Protein AF-A0A100IAV7-F1 (afdb_monomer_lite)

Foldseek 3Di:
DAPQVDDPVRVCVVFPDDDLDDPVQLVVLVVVVVVLVVVCVVVVQAPKDWDDKDAAPSCVPPCVPDAHFQDLPPQAGMETEIARVPHDLVSVLVSSCVVCVVQWYHHDSWIWGDDPRGIGTYHYHHDDPDDDPPDDDDDGVRVQVVQQCCVVVVHDRNDDDDDQPLLDPVVLVVLVVPLQPDLSCNSGLQNVVSLVVVCVVDVDVSSVVSVVVSCVVLLVVLLVLLLDPCCCPPPNVVSLNSDHPVSVVSSVVSNVVNVVVCCVVVVDPDD

pLDDT: mean 78.16, std 14.9, range [32.25, 97.81]

Sequence (271 aa):
MCLDNLTIDEFDKAYPDMLYPSKTQLYDAAKDLLICMRSLKKKGHLDTTFVGITGGLAVMRYCPDRLPSIAPARNEDIDVVLDLGDSTLKDLMNALHWYNSQLFIKHRESLYMRTPGGKVRIDFKIIPVDIKAGTRIDLPLWLGEMLSIGARLGTSRLVTLDLPSALSERVMNALKADPRTVDLRSLAPHFYSLSERILELFEEEELVEVLSNTFKKRSAVIADHAHNPQGALGQGADFLRGLDETERQLFRVAHDSAKETRVWAGEAKKK

Structure (mmCIF, N/CA/C/O backbone):
data_AF-A0A100IAV7-F1
#
_entry.id   AF-A0A100IAV7-F1
#
loop_
_atom_site.group_PDB
_atom_site.id
_atom_site.type_symbol
_atom_site.label_atom_id
_atom_site.label_alt_id
_atom_site.label_comp_id
_atom_site.label_asym_id
_atom_site.label_entity_id
_atom_site.label_seq_id
_atom_site.pdbx_PDB_ins_code
_atom_site.Cartn_x
_atom_site.Cartn_y
_atom_site.Cartn_z
_atom_site.occupancy
_atom_site.B_iso_or_equiv
_atom_site.auth_seq_id
_atom_site.auth_comp_id
_atom_site.auth_asym_id
_atom_site.auth_atom_id
_atom_site.pdbx_PDB_model_num
ATOM 1 N N . MET A 1 1 ? -14.862 25.882 5.739 1.00 63.16 1 MET A N 1
ATOM 2 C CA . MET A 1 1 ? -15.515 25.936 4.416 1.00 63.16 1 MET A CA 1
ATOM 3 C C . MET A 1 1 ? -15.949 24.539 3.957 1.00 63.16 1 MET A C 1
ATOM 5 O O . MET A 1 1 ? -15.084 23.695 3.741 1.00 63.16 1 MET A O 1
ATOM 9 N N . CYS A 1 2 ? -17.262 24.295 3.865 1.00 69.38 2 CYS A N 1
ATOM 10 C CA . CYS A 1 2 ? -17.841 23.117 3.204 1.00 69.38 2 CYS A CA 1
ATOM 11 C C . CYS A 1 2 ? -17.963 23.461 1.716 1.00 69.38 2 CYS A C 1
ATOM 13 O O . CYS A 1 2 ? -18.551 24.493 1.394 1.00 69.38 2 CYS A O 1
ATOM 15 N N . LEU A 1 3 ? -17.333 22.679 0.843 1.00 79.44 3 LEU A N 1
ATOM 16 C CA . LEU A 1 3 ? -17.122 23.022 -0.571 1.00 79.44 3 LEU A CA 1
ATOM 17 C C . LEU A 1 3 ? -17.897 22.112 -1.528 1.00 79.44 3 LEU A C 1
ATOM 19 O O . LEU A 1 3 ? -17.475 21.877 -2.656 1.00 79.44 3 LEU A O 1
ATOM 23 N N . ASP A 1 4 ? -19.036 21.593 -1.081 1.00 79.38 4 ASP A N 1
ATOM 24 C CA . ASP A 1 4 ? -19.806 20.563 -1.795 1.00 79.38 4 ASP A CA 1
ATOM 25 C C . ASP A 1 4 ? -20.369 21.047 -3.143 1.00 79.38 4 ASP A C 1
ATOM 27 O O . ASP A 1 4 ? -20.759 20.247 -3.988 1.00 79.38 4 ASP A O 1
ATOM 31 N N . ASN A 1 5 ? -20.384 22.363 -3.343 1.00 82.94 5 ASN A N 1
ATOM 32 C CA . ASN A 1 5 ? -20.756 23.049 -4.572 1.00 82.94 5 ASN A CA 1
ATOM 33 C C . ASN A 1 5 ? -19.669 23.027 -5.663 1.00 82.94 5 ASN A C 1
ATOM 35 O O . ASN A 1 5 ? -19.989 23.341 -6.806 1.00 82.94 5 ASN A O 1
ATOM 39 N N . LEU A 1 6 ? -18.420 22.670 -5.344 1.00 83.12 6 LEU A N 1
ATOM 40 C CA . LEU A 1 6 ? -17.345 22.517 -6.331 1.00 83.12 6 LEU A CA 1
ATOM 41 C C . LEU A 1 6 ? -17.310 21.095 -6.903 1.00 83.12 6 LEU A C 1
ATOM 43 O O . LEU A 1 6 ? -17.446 20.104 -6.171 1.00 83.12 6 LEU A O 1
ATOM 47 N N . THR A 1 7 ? -17.044 20.981 -8.205 1.00 87.06 7 THR A N 1
ATOM 48 C CA . THR A 1 7 ? -16.645 19.701 -8.811 1.00 87.06 7 THR A CA 1
ATOM 49 C C . THR A 1 7 ? -15.302 19.225 -8.240 1.00 87.06 7 THR A C 1
ATOM 51 O O . THR A 1 7 ? -14.581 19.991 -7.602 1.00 87.06 7 THR A O 1
ATOM 54 N N . ILE A 1 8 ? -14.965 17.943 -8.435 1.00 80.06 8 ILE A N 1
ATOM 55 C CA . ILE A 1 8 ? -13.696 17.378 -7.937 1.00 80.06 8 ILE A CA 1
ATOM 56 C C . ILE A 1 8 ? -12.504 18.133 -8.549 1.00 80.06 8 ILE A C 1
ATOM 58 O O . ILE A 1 8 ? -11.654 18.615 -7.811 1.00 80.06 8 ILE A O 1
ATOM 62 N N . ASP A 1 9 ? -12.510 18.354 -9.867 1.00 79.69 9 ASP A N 1
ATOM 63 C CA . ASP A 1 9 ? -11.424 19.061 -10.560 1.00 79.69 9 ASP A CA 1
ATOM 64 C C . ASP A 1 9 ? -11.265 20.518 -10.091 1.00 79.69 9 ASP A C 1
ATOM 66 O O . ASP A 1 9 ? -10.149 21.007 -9.912 1.00 79.69 9 ASP A O 1
ATOM 70 N N . GLU A 1 10 ? -12.372 21.233 -9.859 1.00 85.44 10 GLU A N 1
ATOM 71 C CA . GLU A 1 10 ? -12.332 22.597 -9.316 1.00 85.44 10 GLU A CA 1
ATOM 72 C C . GLU A 1 10 ? -11.807 22.620 -7.878 1.00 85.44 10 GLU A C 1
ATOM 74 O O . GLU A 1 10 ? -11.038 23.512 -7.508 1.00 85.44 10 GLU A O 1
ATOM 79 N N . PHE A 1 11 ? -12.201 21.631 -7.073 1.00 84.31 11 PHE A N 1
ATOM 80 C CA . PHE A 1 11 ? -11.747 21.479 -5.699 1.00 84.31 11 PHE A CA 1
ATOM 81 C C . PHE A 1 11 ? -10.248 21.176 -5.625 1.00 84.31 11 PHE A C 1
ATOM 83 O O . PHE A 1 11 ? -9.538 21.811 -4.845 1.00 84.31 11 PHE A O 1
ATOM 90 N N . ASP A 1 12 ? -9.752 20.264 -6.458 1.00 81.88 12 ASP A N 1
ATOM 91 C CA . ASP A 1 12 ? -8.340 19.879 -6.504 1.00 81.88 12 ASP A CA 1
ATOM 92 C C . ASP A 1 12 ? -7.465 20.986 -7.097 1.00 81.88 12 ASP A C 1
ATOM 94 O O . ASP A 1 12 ? -6.337 21.194 -6.656 1.00 81.88 12 ASP A O 1
ATOM 98 N N . LYS A 1 13 ? -8.001 21.785 -8.025 1.00 84.88 13 LYS A N 1
ATOM 99 C CA . LYS A 1 13 ? -7.310 22.976 -8.531 1.00 84.88 13 LYS A CA 1
ATOM 100 C C . LYS A 1 13 ? -7.212 24.087 -7.483 1.00 84.88 13 LYS A C 1
ATOM 102 O O . LYS A 1 13 ? -6.190 24.767 -7.413 1.00 84.88 13 LYS A O 1
ATOM 107 N N . ALA A 1 14 ? -8.265 24.300 -6.693 1.00 83.81 14 ALA A N 1
ATOM 108 C CA . ALA A 1 14 ? -8.279 25.308 -5.632 1.00 83.81 14 ALA A CA 1
ATOM 109 C C . ALA A 1 14 ? -7.454 24.882 -4.407 1.00 83.81 14 ALA A C 1
ATOM 111 O O . ALA A 1 14 ? -6.835 25.719 -3.748 1.00 83.81 14 ALA A O 1
ATOM 112 N N . TYR A 1 15 ? -7.443 23.582 -4.112 1.00 82.38 15 TYR A N 1
ATOM 113 C CA . TYR A 1 15 ? -6.734 22.976 -2.994 1.00 82.38 15 TYR A CA 1
ATOM 114 C C . TYR A 1 15 ? -6.006 21.722 -3.487 1.00 82.38 15 TYR A C 1
ATOM 116 O O . TYR A 1 15 ? -6.590 20.640 -3.435 1.00 82.38 15 TYR A O 1
ATOM 124 N N . PRO A 1 16 ? -4.758 21.837 -3.964 1.00 77.81 16 PRO A N 1
ATOM 125 C CA . PRO A 1 16 ? -4.030 20.690 -4.488 1.00 77.81 16 PRO A CA 1
ATOM 126 C C . PRO A 1 16 ? -3.730 19.675 -3.384 1.00 77.81 16 PRO A C 1
ATOM 128 O O . PRO A 1 16 ? -3.363 20.045 -2.261 1.00 77.81 16 PRO A O 1
ATOM 131 N N . ASP A 1 17 ? -3.883 18.393 -3.718 1.00 69.69 17 ASP A N 1
ATOM 132 C CA . ASP A 1 17 ? -3.425 17.293 -2.872 1.00 69.69 17 ASP A CA 1
ATOM 133 C C . ASP A 1 17 ? -1.917 17.390 -2.655 1.00 69.69 17 ASP A C 1
ATOM 135 O O . ASP A 1 17 ? -1.145 17.651 -3.586 1.00 69.69 17 ASP A O 1
ATOM 139 N N . MET A 1 18 ? -1.484 17.158 -1.417 1.00 65.75 18 MET A N 1
ATOM 140 C CA . MET A 1 18 ? -0.065 17.027 -1.139 1.00 65.75 18 MET A CA 1
ATOM 141 C C . MET A 1 18 ? 0.404 15.646 -1.595 1.00 65.75 18 MET A C 1
ATOM 143 O O . MET A 1 18 ? 0.255 14.652 -0.894 1.00 65.75 18 MET A O 1
ATOM 147 N N . LEU A 1 19 ? 1.006 15.584 -2.779 1.00 57.44 19 LEU A N 1
ATOM 148 C CA . LEU A 1 19 ? 1.612 14.356 -3.282 1.00 57.44 19 LEU A CA 1
ATOM 149 C C . LEU A 1 19 ? 2.881 14.045 -2.474 1.00 57.44 19 LEU A C 1
ATOM 151 O O . LEU A 1 19 ? 3.876 14.758 -2.587 1.00 57.44 19 LEU A O 1
ATOM 155 N N . TYR A 1 20 ? 2.856 12.956 -1.702 1.00 55.22 20 TYR A N 1
ATOM 156 C CA . TYR A 1 20 ? 3.971 12.477 -0.867 1.00 55.22 20 TYR A CA 1
ATOM 157 C C . TYR A 1 20 ? 4.347 13.436 0.278 1.00 55.22 20 TYR A C 1
ATOM 159 O O . TYR A 1 20 ? 5.452 13.987 0.303 1.00 55.22 20 TYR A O 1
ATOM 167 N N . PRO A 1 21 ? 3.443 13.633 1.252 1.00 60.41 21 PRO A N 1
ATOM 168 C CA . PRO A 1 21 ? 3.703 14.459 2.426 1.00 60.41 21 PRO A CA 1
ATOM 169 C C . PRO A 1 21 ? 4.945 13.982 3.202 1.00 60.41 21 PRO A C 1
ATOM 171 O O . PRO A 1 21 ? 5.155 12.784 3.397 1.00 60.41 21 PRO A O 1
ATOM 174 N N . SER A 1 22 ? 5.781 14.915 3.674 1.00 60.91 22 SER A N 1
ATOM 175 C CA . SER A 1 22 ? 6.943 14.553 4.499 1.00 60.91 22 SER A CA 1
ATOM 176 C C . SER A 1 22 ? 6.517 14.017 5.869 1.00 60.91 22 SER A C 1
ATOM 178 O O . SER A 1 22 ? 5.448 14.351 6.386 1.00 60.91 22 SER A O 1
ATOM 180 N N . LYS A 1 23 ? 7.410 13.244 6.505 1.00 62.22 23 LYS A N 1
ATOM 181 C CA . LYS A 1 23 ? 7.238 12.726 7.872 1.00 62.22 23 LYS A CA 1
ATOM 182 C C . LYS A 1 23 ? 6.742 13.817 8.826 1.00 62.22 23 LYS A C 1
ATOM 184 O O . LYS A 1 23 ? 5.714 13.653 9.472 1.00 62.22 23 LYS A O 1
ATOM 189 N N . THR A 1 24 ? 7.467 14.931 8.900 1.00 68.19 24 THR A N 1
ATOM 190 C CA . THR A 1 24 ? 7.172 16.034 9.822 1.00 68.19 24 THR A CA 1
ATOM 191 C C . THR A 1 24 ? 5.795 16.631 9.562 1.00 68.19 24 THR A C 1
ATOM 193 O O . THR A 1 24 ? 5.025 16.796 10.499 1.00 68.19 24 THR A O 1
ATOM 196 N N . GLN A 1 25 ? 5.442 16.849 8.292 1.00 70.56 25 GLN A N 1
ATOM 197 C CA . GLN A 1 25 ? 4.132 17.388 7.928 1.00 70.56 25 GLN A CA 1
ATOM 198 C C . GLN A 1 25 ? 2.987 16.469 8.356 1.00 70.56 25 GLN A C 1
ATOM 200 O O . GLN A 1 25 ? 1.985 16.970 8.855 1.00 70.56 25 GLN A O 1
ATOM 205 N N . LEU A 1 26 ? 3.136 15.146 8.216 1.00 69.56 26 LEU A N 1
ATOM 206 C CA . LEU A 1 26 ? 2.137 14.186 8.699 1.00 69.56 26 LEU A CA 1
ATOM 207 C C . LEU A 1 26 ? 2.044 14.153 10.229 1.00 69.56 26 LEU A C 1
ATOM 209 O O . LEU A 1 26 ? 0.947 14.017 10.765 1.00 69.56 26 LEU A O 1
ATOM 213 N N . TYR A 1 27 ? 3.162 14.297 10.946 1.00 69.25 27 TYR A N 1
ATOM 214 C CA . TYR A 1 27 ? 3.139 14.370 12.411 1.00 69.25 27 TYR A CA 1
ATOM 215 C C . TYR A 1 27 ? 2.485 15.646 12.924 1.00 69.25 27 TYR A C 1
ATOM 217 O O . TYR A 1 27 ? 1.697 15.571 13.865 1.00 69.25 27 TYR A O 1
ATOM 225 N N . ASP A 1 28 ? 2.792 16.792 12.321 1.00 72.81 28 ASP A N 1
ATOM 226 C CA . ASP A 1 28 ? 2.192 18.073 12.692 1.00 72.81 28 ASP A CA 1
ATOM 227 C C . ASP A 1 28 ? 0.683 18.045 12.436 1.00 72.81 28 ASP A C 1
ATOM 229 O O . ASP A 1 28 ? -0.111 18.325 13.331 1.00 72.81 28 ASP A O 1
ATOM 233 N N . ALA A 1 29 ? 0.293 17.556 11.261 1.00 75.81 29 ALA A N 1
ATOM 234 C CA . ALA A 1 29 ? -1.080 17.258 10.894 1.00 75.81 29 ALA A 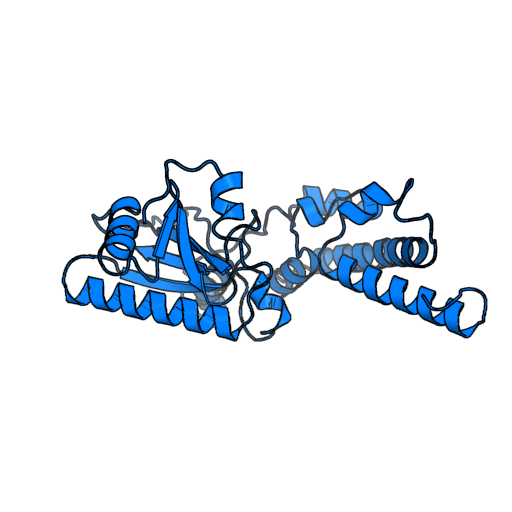CA 1
ATOM 235 C C . ALA A 1 29 ? -1.785 16.352 11.932 1.00 75.81 29 ALA A C 1
ATOM 237 O O . ALA A 1 29 ? -2.810 16.721 12.512 1.00 75.81 29 ALA A O 1
ATOM 238 N N . ALA A 1 30 ? -1.236 15.170 12.215 1.00 74.38 30 ALA A N 1
ATOM 239 C CA . ALA A 1 30 ? -1.813 14.232 13.178 1.00 74.38 30 ALA A CA 1
ATOM 240 C C . ALA A 1 30 ? -1.904 14.825 14.596 1.00 74.38 30 ALA A C 1
ATOM 242 O O . ALA A 1 30 ? -2.883 14.603 15.313 1.00 74.38 30 ALA A O 1
ATOM 243 N N . LYS A 1 31 ? -0.896 15.599 15.008 1.00 75.75 31 LYS A N 1
ATOM 244 C CA . LYS A 1 31 ? -0.869 16.311 16.288 1.00 75.75 31 LYS A CA 1
ATOM 245 C C . LYS A 1 31 ? -1.994 17.340 16.369 1.00 75.75 31 LYS A C 1
ATOM 247 O O . LYS A 1 31 ? -2.697 17.369 17.379 1.00 75.75 31 LYS A O 1
ATOM 252 N N . ASP A 1 32 ? -2.189 18.148 15.333 1.00 81.00 32 ASP A N 1
ATOM 253 C CA . ASP A 1 32 ? -3.241 19.165 15.298 1.00 81.00 32 ASP A CA 1
ATOM 254 C C . ASP A 1 32 ? -4.634 18.526 15.327 1.00 81.00 32 ASP A C 1
ATOM 256 O O . ASP A 1 32 ? -5.502 18.962 16.092 1.00 81.00 32 ASP A O 1
ATOM 260 N N . LEU A 1 33 ? -4.824 17.422 14.599 1.00 82.31 33 LEU A N 1
ATOM 261 C CA . LEU A 1 33 ? -6.045 16.619 14.658 1.00 82.31 33 LEU A CA 1
ATOM 262 C C . LEU A 1 33 ? -6.314 16.093 16.078 1.00 82.31 33 LEU A C 1
ATOM 264 O O . LEU A 1 33 ? -7.415 16.275 16.603 1.00 82.31 33 LEU A O 1
ATOM 268 N N . LEU A 1 34 ? -5.306 15.516 16.742 1.00 78.62 34 LEU A N 1
ATOM 269 C CA . LEU A 1 34 ? -5.412 15.043 18.129 1.00 78.62 34 LEU A CA 1
ATOM 270 C C . LEU A 1 34 ? -5.776 16.162 19.105 1.00 78.62 34 LEU A C 1
ATOM 272 O O . LEU A 1 34 ? -6.581 15.953 20.016 1.00 78.62 34 LEU A O 1
ATOM 276 N N . ILE A 1 35 ? -5.182 17.345 18.941 1.00 81.81 35 ILE A N 1
ATOM 277 C CA . ILE A 1 35 ? -5.485 18.517 19.769 1.00 81.81 35 ILE A CA 1
ATOM 278 C C . ILE A 1 35 ? -6.951 18.924 19.582 1.00 81.81 35 ILE A C 1
ATOM 280 O O . ILE A 1 35 ? -7.657 19.123 20.577 1.00 81.81 35 ILE A O 1
ATOM 284 N N . CYS A 1 36 ? -7.429 18.988 18.337 1.00 84.50 36 CYS A N 1
ATOM 285 C CA . CYS A 1 36 ? -8.818 19.324 18.026 1.00 84.50 36 CYS A CA 1
ATOM 286 C C . CYS A 1 36 ? -9.790 18.298 18.626 1.00 84.50 36 CYS A C 1
ATOM 288 O O . CYS A 1 36 ? -10.709 18.674 19.355 1.00 84.50 36 CYS A O 1
ATOM 290 N N . MET A 1 37 ? -9.544 17.001 18.421 1.00 80.00 37 MET A N 1
ATOM 291 C CA . MET A 1 37 ? -10.385 15.930 18.970 1.00 80.00 37 MET A CA 1
ATOM 292 C C . MET A 1 37 ? -10.423 15.945 20.505 1.00 80.00 37 MET A C 1
ATOM 294 O O . MET A 1 37 ? -11.496 15.847 21.100 1.00 80.00 37 MET A O 1
ATOM 298 N N . ARG A 1 38 ? -9.278 16.141 21.176 1.00 80.31 38 ARG A N 1
ATOM 299 C CA . ARG A 1 38 ? -9.231 16.273 22.646 1.00 80.31 38 ARG A CA 1
ATOM 300 C C . ARG A 1 38 ? -10.015 17.486 23.142 1.00 80.31 38 ARG A C 1
ATOM 302 O O . ARG A 1 38 ? -10.651 17.406 24.191 1.00 80.31 38 ARG A O 1
ATOM 309 N N . SER A 1 39 ? -9.964 18.599 22.412 1.00 83.81 39 SER A N 1
ATOM 310 C CA . SER A 1 39 ? -10.731 19.807 22.729 1.00 83.81 39 SER A CA 1
ATOM 311 C C . SER A 1 39 ? -12.238 19.556 22.625 1.00 83.81 39 SER A C 1
ATOM 313 O O . SER A 1 39 ? -12.977 19.899 23.546 1.00 83.81 39 SER A O 1
ATOM 315 N N . LEU A 1 40 ? -12.688 18.888 21.559 1.00 82.25 40 LEU A N 1
ATOM 316 C CA . LEU A 1 40 ? -14.092 18.508 21.376 1.00 82.25 40 LEU A CA 1
ATOM 317 C C . LEU A 1 40 ? -14.582 17.550 22.468 1.00 82.25 40 LEU A C 1
ATOM 319 O O . LEU A 1 40 ? -15.652 17.772 23.034 1.00 82.25 40 LEU A O 1
ATOM 323 N N . LYS A 1 41 ? -13.764 16.555 22.835 1.00 79.62 41 LYS A N 1
ATOM 324 C CA . LYS A 1 41 ? -14.069 15.626 23.932 1.00 79.62 41 LYS A CA 1
ATOM 325 C C . LYS A 1 41 ? -14.202 16.344 25.277 1.00 79.62 41 LYS A C 1
ATOM 327 O O . LYS A 1 41 ? -15.164 16.118 25.999 1.00 79.62 41 LYS A O 1
ATOM 332 N N . LYS A 1 42 ? -13.288 17.270 25.603 1.00 83.00 42 LYS A N 1
ATOM 333 C CA . LYS A 1 42 ? -13.378 18.086 26.832 1.00 83.00 42 LYS A CA 1
ATOM 334 C C . LYS A 1 42 ? -14.640 18.950 26.895 1.00 83.00 42 LYS A C 1
ATOM 336 O O . LYS A 1 42 ? -15.099 19.256 27.988 1.00 83.00 42 LYS A O 1
ATOM 341 N N . LYS A 1 43 ? -15.171 19.362 25.743 1.00 82.38 43 LYS A N 1
ATOM 342 C CA . LYS A 1 43 ? -16.398 20.162 25.638 1.00 82.38 43 LYS A CA 1
ATOM 343 C C . LYS A 1 43 ? -17.681 19.319 25.627 1.00 82.38 43 LYS A C 1
ATOM 345 O O . LYS A 1 43 ? -18.757 19.898 25.551 1.00 82.38 43 LYS A O 1
ATOM 350 N N . GLY A 1 44 ? -17.581 17.988 25.688 1.00 77.38 44 GLY A N 1
ATOM 351 C CA . GLY A 1 44 ? -18.741 17.091 25.650 1.00 77.38 44 GLY A CA 1
ATOM 352 C C . GLY A 1 44 ? -19.430 17.029 24.284 1.00 77.38 44 GLY A C 1
ATOM 353 O O . GLY A 1 44 ? -20.606 16.708 24.209 1.00 77.38 44 GLY A O 1
ATOM 354 N N . HIS A 1 45 ? -18.725 17.372 23.201 1.00 72.69 45 HIS A N 1
ATOM 355 C CA . HIS A 1 45 ? -19.275 17.322 21.838 1.00 72.69 45 HIS A CA 1
ATOM 356 C C . HIS A 1 45 ? -18.983 16.001 21.114 1.00 72.69 45 HIS A C 1
ATOM 358 O O . HIS A 1 45 ? -19.346 15.858 19.951 1.00 72.69 45 HIS A O 1
ATOM 364 N N . LEU A 1 46 ? -18.279 15.071 21.767 1.00 67.56 46 LEU A N 1
ATOM 365 C CA . LEU A 1 46 ? -17.909 13.771 21.217 1.00 67.56 46 LEU A CA 1
ATOM 366 C C . LEU A 1 46 ? -17.853 12.726 22.332 1.00 67.56 46 LEU A C 1
ATOM 368 O O . LEU A 1 46 ? -16.960 12.790 23.182 1.00 67.56 46 LEU A O 1
ATOM 372 N N . ASP A 1 47 ? -18.708 11.711 22.234 1.00 65.56 47 ASP A N 1
ATOM 373 C CA . ASP A 1 47 ? -18.644 10.483 23.042 1.00 65.56 47 ASP A CA 1
ATOM 374 C C . ASP A 1 47 ? -17.733 9.428 22.395 1.00 65.56 47 ASP A C 1
ATOM 376 O O . ASP A 1 47 ? -17.930 8.224 22.501 1.00 65.56 47 ASP A O 1
ATOM 380 N N . THR A 1 48 ? -16.692 9.887 21.699 1.00 63.72 48 THR A N 1
ATOM 381 C CA . THR A 1 48 ? -15.783 9.006 20.966 1.00 63.72 48 THR A CA 1
ATOM 382 C C . THR A 1 48 ? -14.706 8.425 21.878 1.00 63.72 48 THR A C 1
ATOM 384 O O . THR A 1 48 ? -14.035 9.158 22.635 1.00 63.72 48 THR A O 1
ATOM 387 N N . THR A 1 49 ? -14.448 7.128 21.729 1.00 60.06 49 THR A N 1
ATOM 388 C CA . THR A 1 49 ? -13.250 6.482 22.272 1.00 60.06 49 THR A CA 1
ATOM 389 C C . THR A 1 49 ? -12.218 6.380 21.158 1.00 60.06 49 THR A C 1
ATOM 391 O O . THR A 1 49 ? -12.388 5.684 20.163 1.00 60.06 49 THR A O 1
ATOM 394 N N . PHE A 1 50 ? -11.148 7.155 21.300 1.00 61.44 50 PHE A N 1
ATOM 395 C CA . PHE A 1 50 ? -10.072 7.211 20.323 1.00 61.44 50 PHE A CA 1
ATOM 396 C C . PHE A 1 50 ? -9.187 5.966 20.443 1.00 61.44 50 PHE A C 1
ATOM 398 O O . PHE A 1 50 ? -8.651 5.719 21.525 1.00 61.44 50 PHE A O 1
ATOM 405 N N . VAL A 1 51 ? -9.014 5.221 19.346 1.00 59.59 51 VAL A N 1
ATOM 406 C CA . VAL A 1 51 ? -8.244 3.965 19.328 1.00 59.59 51 VAL A CA 1
ATOM 407 C C . VAL A 1 51 ? -6.845 4.185 18.745 1.00 59.59 51 VAL A C 1
ATOM 409 O O . VAL A 1 51 ? -5.868 3.725 19.332 1.00 59.59 51 VAL A O 1
ATOM 412 N N . GLY A 1 52 ? -6.702 4.952 17.656 1.00 63.25 52 GLY A N 1
ATOM 413 C CA . GLY A 1 52 ? -5.381 5.296 17.119 1.00 63.25 52 GLY A CA 1
ATOM 414 C C . GLY A 1 52 ? -5.387 6.204 15.888 1.00 63.25 52 GLY A C 1
ATOM 415 O O . GLY A 1 52 ? -6.396 6.340 15.205 1.00 63.25 52 GLY A O 1
ATOM 416 N N . ILE A 1 53 ? -4.235 6.824 15.607 1.00 64.12 53 ILE A N 1
ATOM 417 C CA . ILE A 1 53 ? -3.948 7.553 14.360 1.00 64.12 53 ILE A CA 1
ATOM 418 C C . ILE A 1 53 ? -2.689 6.964 13.736 1.00 64.12 53 ILE A C 1
ATOM 420 O O . ILE A 1 53 ? -1.681 6.785 14.425 1.00 64.12 53 ILE A O 1
ATOM 424 N N . THR A 1 54 ? -2.728 6.746 12.428 1.00 60.84 54 THR A N 1
ATOM 425 C CA . THR A 1 54 ? -1.557 6.424 11.611 1.00 60.84 54 THR A CA 1
ATOM 426 C C . THR A 1 54 ? -1.513 7.295 10.354 1.00 60.84 54 THR A C 1
ATOM 428 O O . THR A 1 54 ? -2.470 8.005 10.051 1.00 60.84 54 THR A O 1
ATOM 431 N N . GLY A 1 55 ? -0.403 7.243 9.620 1.00 55.41 55 GLY A N 1
ATOM 432 C CA . GLY A 1 55 ? -0.305 7.818 8.278 1.00 55.41 55 GLY A CA 1
ATOM 433 C C . GLY A 1 55 ? -0.472 6.757 7.185 1.00 55.41 55 GLY A C 1
ATOM 434 O O . GLY A 1 55 ? -0.197 5.576 7.409 1.00 55.41 55 GLY A O 1
ATOM 435 N N . GLY A 1 56 ? -0.904 7.191 6.001 1.00 53.03 56 GLY A N 1
ATOM 436 C CA . GLY A 1 56 ? -0.965 6.373 4.786 1.00 53.03 56 GLY A CA 1
ATOM 437 C C . GLY A 1 56 ? 0.417 5.956 4.257 1.00 53.03 56 GLY A C 1
ATOM 438 O O . GLY A 1 56 ? 1.458 6.375 4.770 1.00 53.03 56 GLY A O 1
ATOM 439 N N . LEU A 1 57 ? 0.448 5.142 3.191 1.00 42.31 57 LEU A N 1
ATOM 440 C CA . LEU A 1 57 ? 1.662 4.519 2.620 1.00 42.31 57 LEU A CA 1
ATOM 441 C C . LEU A 1 57 ? 2.853 5.468 2.353 1.00 42.31 57 LEU A C 1
ATOM 443 O O . LEU A 1 57 ? 3.995 5.005 2.352 1.00 42.31 57 LEU A O 1
ATOM 447 N N . ALA A 1 58 ? 2.636 6.777 2.168 1.00 38.78 58 ALA A N 1
ATOM 448 C CA . ALA A 1 58 ? 3.709 7.766 1.986 1.00 38.78 58 ALA A CA 1
ATOM 449 C C . ALA A 1 58 ? 4.718 7.811 3.159 1.00 38.78 58 ALA A C 1
ATOM 451 O O . ALA A 1 58 ? 5.861 8.239 2.983 1.00 38.78 58 ALA A O 1
ATOM 452 N N . VAL A 1 59 ? 4.338 7.300 4.337 1.00 43.34 59 VAL A N 1
ATOM 453 C CA . VAL A 1 59 ? 5.200 7.172 5.525 1.00 43.34 59 VAL A CA 1
ATOM 454 C C . VAL A 1 59 ? 6.324 6.137 5.343 1.00 43.34 59 VAL A C 1
ATOM 456 O O . VAL A 1 59 ? 7.376 6.271 5.973 1.00 43.34 59 VAL A O 1
ATOM 459 N N . MET A 1 60 ? 6.171 5.151 4.446 1.00 41.00 60 MET A N 1
ATOM 460 C CA . MET A 1 60 ? 7.117 4.029 4.316 1.00 41.00 60 MET A CA 1
ATOM 461 C C . MET A 1 60 ? 8.525 4.433 3.846 1.00 41.00 60 MET A C 1
ATOM 463 O O . MET A 1 60 ? 9.492 3.755 4.178 1.00 41.00 60 MET A O 1
ATOM 467 N N . ARG A 1 61 ? 8.689 5.550 3.121 1.00 39.34 61 ARG A N 1
ATOM 468 C CA . ARG A 1 61 ? 10.001 5.938 2.559 1.00 39.34 61 ARG A CA 1
ATOM 469 C C . ARG A 1 61 ? 10.925 6.665 3.546 1.00 39.34 61 ARG A C 1
ATOM 471 O O . ARG A 1 61 ? 12.133 6.692 3.336 1.00 39.34 61 ARG A O 1
ATOM 478 N N . TYR A 1 62 ? 10.381 7.255 4.614 1.00 39.50 62 TYR A N 1
ATOM 479 C CA . TYR A 1 62 ? 11.135 8.114 5.546 1.00 39.50 62 TYR A CA 1
ATOM 480 C C . TYR A 1 62 ? 11.063 7.653 7.015 1.00 39.50 62 TYR A C 1
ATOM 482 O O . TYR A 1 62 ? 11.563 8.346 7.904 1.00 39.50 62 TYR A O 1
ATOM 490 N N . CYS A 1 63 ? 10.422 6.511 7.295 1.00 38.88 63 CYS A N 1
ATOM 491 C CA . CYS A 1 63 ? 10.273 5.917 8.631 1.00 38.88 63 CYS A CA 1
ATOM 492 C C . CYS A 1 63 ? 10.322 4.380 8.577 1.00 38.88 63 CYS A C 1
ATOM 494 O O . CYS A 1 63 ? 9.269 3.751 8.655 1.00 38.88 63 CYS A O 1
ATOM 496 N N . PRO A 1 64 ? 11.512 3.764 8.479 1.00 41.75 64 PRO A N 1
ATOM 497 C CA . PRO A 1 64 ? 11.638 2.302 8.457 1.00 41.75 64 PRO A CA 1
ATOM 498 C C . PRO A 1 64 ? 11.130 1.621 9.748 1.00 41.75 64 PRO A C 1
ATOM 500 O O . PRO A 1 64 ? 10.693 0.473 9.700 1.00 41.75 64 PRO A O 1
ATOM 503 N N . ASP A 1 65 ? 11.084 2.347 10.874 1.00 35.81 65 ASP A N 1
ATOM 504 C CA . ASP A 1 65 ? 10.683 1.820 12.192 1.00 35.81 65 ASP A CA 1
ATOM 505 C C . ASP A 1 65 ? 9.178 1.950 12.515 1.00 35.81 65 ASP A C 1
ATOM 507 O O . ASP A 1 65 ? 8.788 1.891 13.684 1.00 35.81 65 ASP A O 1
ATOM 511 N N . ARG A 1 66 ? 8.298 2.180 11.527 1.00 37.22 66 ARG A N 1
ATOM 512 C CA . ARG A 1 66 ? 6.843 2.207 11.770 1.00 37.22 66 ARG A CA 1
ATOM 513 C C . ARG A 1 66 ? 6.026 1.422 10.754 1.00 37.22 66 ARG A C 1
ATOM 515 O O . ARG A 1 66 ? 6.349 1.334 9.575 1.00 37.22 66 ARG A O 1
ATOM 522 N N . LEU A 1 67 ? 4.942 0.877 11.294 1.00 38.88 67 LEU A N 1
ATOM 523 C CA . LEU A 1 67 ? 4.020 -0.051 10.665 1.00 38.88 67 LEU A CA 1
ATOM 524 C C . LEU A 1 67 ? 3.102 0.669 9.657 1.00 38.88 67 LEU A C 1
ATOM 526 O O . LEU A 1 67 ? 2.580 1.746 9.970 1.00 38.88 67 LEU A O 1
ATOM 530 N N . PRO A 1 68 ? 2.898 0.103 8.459 1.00 39.38 68 PRO A N 1
ATOM 531 C CA . PRO A 1 68 ? 2.165 0.749 7.376 1.00 39.38 68 PRO A CA 1
ATOM 532 C C . PRO A 1 68 ? 0.642 0.697 7.581 1.00 39.38 68 PRO A C 1
ATOM 534 O O . PRO A 1 68 ? 0.080 -0.325 7.980 1.00 39.38 68 PRO A O 1
ATOM 537 N N . SER A 1 69 ? -0.061 1.781 7.233 1.00 39.84 69 SER A N 1
ATOM 538 C CA . SER A 1 69 ? -1.422 1.632 6.706 1.00 39.84 69 SER A CA 1
ATOM 539 C C . SER A 1 69 ? -1.312 1.170 5.258 1.00 39.84 69 SER A C 1
ATOM 541 O O . SER A 1 69 ? -0.615 1.796 4.458 1.00 39.84 69 SER A O 1
ATOM 543 N N . ILE A 1 70 ? -1.977 0.065 4.927 1.00 36.97 70 ILE A N 1
ATOM 544 C CA . ILE A 1 70 ? -2.175 -0.371 3.548 1.00 36.97 70 ILE A CA 1
ATOM 545 C C . ILE A 1 70 ? -3.563 0.101 3.131 1.00 36.97 70 ILE A C 1
ATOM 547 O O . ILE A 1 70 ? -4.558 -0.563 3.398 1.00 36.97 70 ILE A O 1
ATOM 551 N N . ALA A 1 71 ? -3.620 1.277 2.511 1.00 37.09 71 ALA A N 1
ATOM 552 C CA . ALA A 1 71 ? -4.814 1.783 1.853 1.00 37.09 71 ALA A CA 1
ATOM 553 C C . ALA A 1 71 ? -4.865 1.212 0.420 1.00 37.09 71 ALA A C 1
ATOM 555 O O . ALA A 1 71 ? -3.976 1.515 -0.386 1.00 37.09 71 ALA A O 1
ATOM 556 N N . PRO A 1 72 ? -5.888 0.419 0.054 1.00 32.25 72 PRO A N 1
ATOM 557 C CA . PRO A 1 72 ? -6.019 -0.150 -1.290 1.00 32.25 72 PRO A CA 1
ATOM 558 C C . PRO A 1 72 ? -6.177 0.914 -2.393 1.00 32.25 72 PRO A C 1
ATOM 560 O O . PRO A 1 72 ? -5.829 0.666 -3.545 1.00 32.25 72 PRO A O 1
ATOM 563 N N . ALA A 1 73 ? -6.678 2.111 -2.055 1.00 36.69 73 ALA A N 1
ATOM 564 C CA . ALA A 1 73 ? -7.162 3.100 -3.023 1.00 36.69 73 ALA A CA 1
ATOM 565 C C . ALA A 1 73 ? -6.310 4.381 -3.171 1.00 36.69 73 ALA A C 1
ATOM 567 O O . ALA A 1 73 ? -6.748 5.308 -3.843 1.00 36.69 73 ALA A O 1
ATOM 568 N N . ARG A 1 74 ? -5.098 4.454 -2.592 1.00 43.41 74 ARG A N 1
ATOM 569 C CA . ARG A 1 74 ? -4.134 5.580 -2.745 1.00 43.41 74 ARG A CA 1
ATOM 570 C C . ARG A 1 74 ? -4.567 6.984 -2.293 1.00 43.41 74 ARG A C 1
ATOM 572 O O . ARG A 1 74 ? -3.779 7.905 -2.465 1.00 43.41 74 ARG A O 1
ATOM 579 N N . ASN A 1 75 ? -5.750 7.169 -1.717 1.00 46.88 75 ASN A N 1
ATOM 580 C CA . ASN A 1 75 ? -6.246 8.515 -1.415 1.00 46.88 75 ASN A CA 1
ATOM 581 C C . ASN A 1 75 ? -6.140 8.909 0.067 1.00 46.88 75 ASN A C 1
ATOM 583 O O . ASN A 1 75 ? -6.607 9.986 0.408 1.00 46.88 75 ASN A O 1
ATOM 587 N N . GLU A 1 76 ? -5.614 8.059 0.949 1.00 54.84 76 GLU A N 1
ATOM 588 C CA . GLU A 1 76 ? -5.640 8.259 2.407 1.00 54.84 76 GLU A CA 1
ATOM 589 C C . GLU A 1 76 ? -4.255 8.693 2.904 1.00 54.84 76 GLU A C 1
ATOM 591 O O . GLU A 1 76 ? -3.277 7.964 2.719 1.00 54.84 76 GLU A O 1
ATOM 596 N N . ASP A 1 77 ? -4.163 9.866 3.538 1.00 62.31 77 ASP A N 1
ATOM 597 C CA . ASP A 1 77 ? -2.899 10.364 4.092 1.00 62.31 77 ASP A CA 1
ATOM 598 C C . ASP A 1 77 ? -2.806 10.162 5.612 1.00 62.31 77 ASP A C 1
ATOM 600 O O . ASP A 1 77 ? -1.711 9.956 6.143 1.00 62.31 77 ASP A O 1
ATOM 604 N N . ILE A 1 78 ? -3.942 10.199 6.317 1.00 69.19 78 ILE A N 1
ATOM 605 C CA . ILE A 1 78 ? -4.061 9.937 7.757 1.00 69.19 78 ILE A CA 1
ATOM 606 C C . ILE A 1 78 ? -5.255 9.018 7.998 1.00 69.19 78 ILE A C 1
ATOM 608 O O . ILE A 1 78 ? -6.382 9.415 7.713 1.00 69.19 78 ILE A O 1
ATOM 612 N N . ASP A 1 79 ? -5.019 7.861 8.616 1.00 71.81 79 ASP A N 1
ATOM 613 C CA . ASP A 1 79 ? -6.097 6.991 9.090 1.00 71.81 79 ASP A CA 1
ATOM 614 C C . ASP A 1 79 ? -6.324 7.209 10.577 1.00 71.81 79 ASP A C 1
ATOM 616 O O . ASP A 1 79 ? -5.398 7.140 11.393 1.00 71.81 79 ASP A O 1
ATOM 620 N N . VAL A 1 80 ? -7.584 7.398 10.938 1.00 74.38 80 VAL A N 1
ATOM 621 C CA . VAL A 1 80 ? -8.046 7.500 12.315 1.00 74.38 80 VAL A CA 1
ATOM 622 C C . VAL A 1 80 ? -8.948 6.317 12.600 1.00 74.38 80 VAL A C 1
ATOM 624 O O . VAL A 1 80 ? -9.990 6.161 11.971 1.00 74.38 80 VAL A O 1
ATOM 627 N N . VAL A 1 81 ? -8.576 5.506 13.582 1.00 72.94 81 VAL A N 1
ATOM 628 C CA . VAL A 1 81 ? -9.416 4.418 14.075 1.00 72.94 81 VAL A CA 1
ATOM 629 C C . VAL A 1 81 ? -10.069 4.867 15.375 1.00 72.94 81 VAL A C 1
ATOM 631 O O . VAL A 1 81 ? -9.384 5.285 16.317 1.00 72.94 81 VAL A O 1
ATOM 634 N N . LEU A 1 82 ? -11.397 4.814 15.431 1.00 75.44 82 LEU A N 1
ATOM 635 C CA . LEU A 1 82 ? -12.158 5.239 16.601 1.00 75.44 82 LEU A CA 1
ATOM 636 C C . LEU A 1 82 ? -13.461 4.458 16.768 1.00 75.44 82 LEU A C 1
ATOM 638 O O . LEU A 1 82 ? -13.999 3.897 15.818 1.00 75.44 82 LEU A O 1
ATOM 642 N N . ASP A 1 83 ? -13.976 4.488 17.988 1.00 74.31 83 ASP A N 1
ATOM 643 C CA . ASP A 1 83 ? -15.366 4.180 18.296 1.00 74.31 83 ASP A CA 1
ATOM 644 C C . ASP A 1 83 ? -16.156 5.496 18.370 1.00 74.31 83 ASP A C 1
ATOM 646 O O . ASP A 1 83 ? -15.687 6.487 18.949 1.00 74.31 83 ASP A O 1
ATOM 650 N N . LEU A 1 84 ? -17.329 5.511 17.739 1.00 71.00 84 LEU A N 1
ATOM 651 C CA . LEU A 1 84 ? -18.226 6.661 17.690 1.00 71.00 84 LEU A CA 1
ATOM 652 C C . LEU A 1 84 ? -19.335 6.620 18.753 1.00 71.00 84 LEU A C 1
ATOM 654 O O . LEU A 1 84 ? -20.021 7.632 18.910 1.00 71.00 84 LEU A O 1
ATOM 658 N N . GLY A 1 85 ? -19.509 5.514 19.486 1.00 73.00 85 GLY A N 1
ATOM 659 C CA . GLY A 1 85 ? -20.638 5.348 20.403 1.00 73.00 85 GLY A CA 1
ATOM 660 C C . GLY A 1 85 ? -21.969 5.603 19.683 1.00 73.00 85 GLY A C 1
ATOM 661 O O . GLY A 1 85 ? -22.222 5.027 18.626 1.00 73.00 85 GLY A O 1
ATOM 662 N N . ASP A 1 86 ? -22.779 6.525 20.212 1.00 62.50 86 ASP A N 1
ATOM 663 C CA . ASP A 1 86 ? -24.067 6.934 19.620 1.00 62.50 86 ASP A CA 1
ATOM 664 C C . ASP A 1 86 ? -23.948 8.037 18.543 1.00 62.50 86 ASP A C 1
ATOM 666 O O . ASP A 1 86 ? -24.949 8.470 17.969 1.00 62.50 86 ASP A O 1
ATOM 670 N N . SER A 1 87 ? -22.740 8.539 18.267 1.00 73.38 87 SER A N 1
ATOM 671 C CA . SER A 1 87 ? -22.512 9.619 17.294 1.00 73.38 87 SER A CA 1
ATOM 672 C C . SER A 1 87 ? -22.329 9.086 15.869 1.00 73.38 87 SER A C 1
ATOM 674 O O . SER A 1 87 ? -21.898 7.955 15.659 1.00 73.38 87 SER A O 1
ATOM 676 N N . THR A 1 88 ? -22.585 9.912 14.847 1.00 81.38 88 THR A N 1
ATOM 677 C CA . THR A 1 88 ? -22.271 9.540 13.456 1.00 81.38 88 THR A CA 1
ATOM 678 C C . THR A 1 88 ? -20.940 10.127 12.985 1.00 81.38 88 THR A C 1
ATOM 680 O O . THR A 1 88 ? -20.473 11.164 13.464 1.00 81.38 88 THR A O 1
ATOM 683 N N . LEU A 1 89 ? -20.334 9.499 11.974 1.00 82.00 89 LEU A N 1
ATOM 684 C CA . LEU A 1 89 ? -19.116 9.998 11.322 1.00 82.00 89 LEU A CA 1
ATOM 685 C C . LEU A 1 89 ? -19.320 11.402 10.748 1.00 82.00 89 LEU A C 1
ATOM 687 O O . LEU A 1 89 ? -18.445 12.262 10.837 1.00 82.00 89 LEU A O 1
ATOM 691 N N . LYS A 1 90 ? -20.519 11.654 10.218 1.00 84.06 90 LYS A N 1
ATOM 692 C CA . LYS A 1 90 ? -20.916 12.958 9.694 1.00 84.06 90 LYS A CA 1
ATOM 693 C C . LYS A 1 90 ? -20.926 14.020 10.792 1.00 84.06 90 LYS A C 1
ATOM 695 O O . LYS A 1 90 ? -20.455 15.129 10.542 1.00 84.06 90 LYS A O 1
ATOM 700 N N . ASP A 1 91 ? -21.403 13.687 11.989 1.00 84.12 91 ASP A N 1
ATOM 701 C CA . ASP A 1 91 ? -21.427 14.606 13.131 1.00 84.12 91 ASP A CA 1
ATOM 702 C C . ASP A 1 91 ? -20.015 14.926 13.618 1.00 84.12 91 ASP A C 1
ATOM 704 O O . ASP A 1 91 ? -19.688 16.098 13.808 1.00 84.12 91 ASP A O 1
ATOM 708 N N . LEU A 1 92 ? -19.139 13.917 13.702 1.00 84.69 92 LEU A N 1
ATOM 709 C CA . LEU A 1 92 ? -17.721 14.112 14.013 1.00 84.69 92 LEU A CA 1
ATOM 710 C C . LEU A 1 92 ? -17.046 15.048 13.002 1.00 84.69 92 LEU A C 1
ATOM 712 O O . LEU A 1 92 ? -16.402 16.027 13.389 1.00 84.69 92 LEU A O 1
ATOM 716 N N . MET A 1 93 ? -17.207 14.779 11.705 1.00 87.38 93 MET A N 1
ATOM 717 C CA . MET A 1 93 ? -16.632 15.613 10.648 1.00 87.38 93 MET A CA 1
ATOM 718 C C . MET A 1 93 ? -17.174 17.043 10.691 1.00 87.38 93 MET A C 1
ATOM 720 O O . MET A 1 93 ? -16.416 17.997 10.514 1.00 87.38 93 MET A O 1
ATOM 724 N N . ASN A 1 94 ? -18.477 17.207 10.935 1.00 86.44 94 ASN A N 1
ATOM 725 C CA . ASN A 1 94 ? -19.109 18.516 11.068 1.00 86.44 94 ASN A CA 1
ATOM 726 C C . ASN A 1 94 ? -18.582 19.271 12.291 1.00 86.44 94 ASN A C 1
ATOM 728 O O . ASN A 1 94 ? -18.292 20.458 12.175 1.00 86.44 94 ASN A O 1
ATOM 732 N N . ALA A 1 95 ? -18.409 18.601 13.432 1.00 86.44 95 ALA A N 1
ATOM 733 C CA . ALA A 1 95 ? -17.862 19.204 14.641 1.00 86.44 95 ALA A CA 1
ATOM 734 C C . ALA A 1 95 ? -16.407 19.649 14.428 1.00 86.44 95 ALA A C 1
ATOM 736 O O . ALA A 1 95 ? -16.080 20.815 14.655 1.00 86.44 95 ALA A O 1
ATOM 737 N N . LEU A 1 96 ? -15.542 18.769 13.910 1.00 86.94 96 LEU A N 1
ATOM 738 C CA . LEU A 1 96 ? -14.156 19.118 13.568 1.00 86.94 96 LEU A CA 1
ATOM 739 C C . LEU A 1 96 ? -14.104 20.324 12.628 1.00 86.94 96 LEU A C 1
ATOM 741 O O . LEU A 1 96 ? -13.358 21.276 12.858 1.00 86.94 96 LEU A O 1
ATOM 745 N N . HIS A 1 97 ? -14.957 20.326 11.607 1.00 87.12 97 HIS A N 1
ATOM 746 C CA . HIS A 1 97 ? -15.042 21.434 10.675 1.00 87.12 97 HIS A CA 1
ATOM 747 C C . HIS A 1 97 ? -15.529 22.739 11.315 1.00 87.12 97 HIS A C 1
ATOM 749 O O . HIS A 1 97 ? -14.962 23.798 11.059 1.00 87.12 97 HIS A O 1
ATOM 755 N N . TRP A 1 98 ? -16.583 22.678 12.127 1.00 86.31 98 TRP A N 1
ATOM 756 C CA . TRP A 1 98 ? -17.232 23.843 12.721 1.00 86.31 98 TRP A CA 1
ATOM 757 C C . TRP A 1 98 ? -16.305 24.572 13.692 1.00 86.31 98 TRP A C 1
ATOM 759 O O . TRP A 1 98 ? -16.110 25.782 13.582 1.00 86.31 98 TRP A O 1
ATOM 769 N N . TYR A 1 99 ? -15.680 23.831 14.608 1.00 84.06 99 TYR A N 1
ATOM 770 C CA . TYR A 1 99 ? -14.831 24.418 15.644 1.00 84.06 99 TYR A CA 1
ATOM 771 C C . TYR A 1 99 ? -13.428 24.785 15.144 1.00 84.06 99 TYR A C 1
ATOM 773 O O . TYR A 1 99 ? -12.777 25.641 15.744 1.00 84.06 99 TYR A O 1
ATOM 781 N N . ASN A 1 100 ? -12.962 24.179 14.045 1.00 86.50 100 ASN A N 1
ATOM 782 C CA . ASN A 1 100 ? -11.604 24.352 13.525 1.00 86.50 100 ASN A CA 1
ATOM 783 C C . ASN A 1 100 ? -11.583 24.559 11.997 1.00 86.50 100 ASN A C 1
ATOM 785 O O . ASN A 1 100 ? -10.742 24.012 11.284 1.00 86.50 100 ASN A O 1
ATOM 789 N N . SER A 1 101 ? -12.479 25.406 11.485 1.00 83.38 101 SER A N 1
ATOM 790 C CA . SER A 1 101 ? -12.673 25.659 10.043 1.00 83.38 101 SER A CA 1
ATOM 791 C C . SER A 1 101 ? -11.459 26.238 9.302 1.00 83.38 101 SER A C 1
ATOM 793 O O . SER A 1 101 ? -11.428 26.224 8.069 1.00 83.38 101 SER A O 1
ATOM 795 N N . GLN A 1 102 ? -10.465 26.747 10.037 1.00 86.50 102 GLN A N 1
ATOM 796 C CA . GLN A 1 102 ? -9.188 27.199 9.481 1.00 86.50 102 GLN A CA 1
ATOM 797 C C . GLN A 1 102 ? -8.220 26.052 9.186 1.00 86.50 102 GLN A C 1
ATOM 799 O O . GLN A 1 102 ? -7.385 26.197 8.298 1.00 86.50 102 GLN A O 1
ATOM 804 N N . LEU A 1 103 ? -8.347 24.932 9.901 1.00 86.38 103 LEU A N 1
ATOM 805 C CA . LEU A 1 103 ? -7.514 23.741 9.737 1.00 86.38 103 LEU A CA 1
ATOM 806 C C . LEU A 1 103 ? -8.192 22.711 8.835 1.00 86.38 103 LEU A C 1
ATOM 808 O O . LEU A 1 103 ? -7.521 22.084 8.023 1.00 86.38 103 LEU A O 1
ATOM 812 N N . PHE A 1 104 ? -9.516 22.568 8.927 1.00 90.19 104 PHE A N 1
ATOM 813 C CA . PHE A 1 104 ? -10.249 21.544 8.188 1.00 90.19 104 PHE A CA 1
ATOM 814 C C . PHE A 1 104 ? -11.012 22.092 6.984 1.00 90.19 104 PHE A C 1
ATOM 816 O O . PHE A 1 104 ? -11.735 23.089 7.059 1.00 90.19 104 PHE A O 1
ATOM 823 N N . ILE A 1 105 ? -10.929 21.358 5.880 1.00 89.50 105 ILE A N 1
ATOM 824 C CA . ILE A 1 105 ? -11.762 21.531 4.695 1.00 89.50 105 ILE A CA 1
ATOM 825 C C . ILE A 1 105 ? -12.654 20.302 4.580 1.00 89.50 105 ILE A C 1
ATOM 827 O O . ILE A 1 105 ? -12.177 19.177 4.685 1.00 89.50 105 ILE A O 1
ATOM 831 N N . LYS A 1 106 ? -13.948 20.515 4.353 1.00 88.38 106 LYS A N 1
ATOM 832 C CA . LYS A 1 106 ? -14.883 19.427 4.079 1.00 88.38 106 LYS A CA 1
ATOM 833 C C . L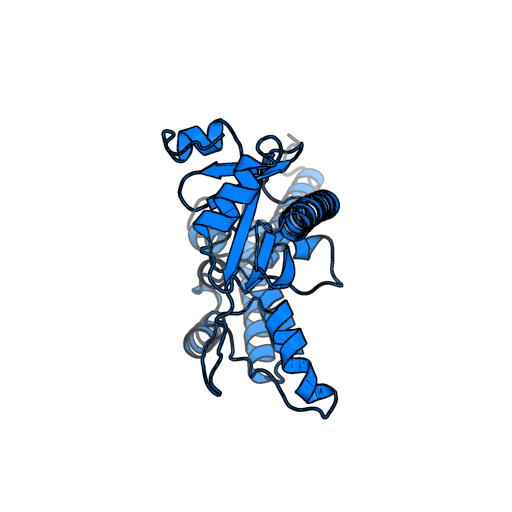YS A 1 106 ? -15.324 19.512 2.623 1.00 88.38 106 LYS A C 1
ATOM 835 O O . LYS A 1 106 ? -15.713 20.588 2.165 1.00 88.38 106 LYS A O 1
ATOM 840 N N . HIS A 1 107 ? -15.246 18.389 1.919 1.00 85.94 107 HIS A N 1
ATOM 841 C CA . HIS A 1 107 ? -15.776 18.235 0.568 1.00 85.94 107 HIS A CA 1
ATOM 842 C C . HIS A 1 107 ? -16.505 16.898 0.501 1.00 85.94 107 HIS A C 1
ATOM 844 O O . HIS A 1 107 ? -15.903 15.838 0.673 1.00 85.94 107 HIS A O 1
ATOM 850 N N . ARG A 1 108 ? -17.823 16.965 0.310 1.00 84.38 108 ARG A N 1
ATOM 851 C CA . ARG A 1 108 ? -18.746 15.829 0.315 1.00 84.38 108 ARG A CA 1
ATOM 852 C C . ARG A 1 108 ? -18.645 15.036 1.626 1.00 84.38 108 ARG A C 1
ATOM 854 O O . ARG A 1 108 ? -18.870 15.579 2.709 1.00 84.38 108 ARG A O 1
ATOM 861 N N . GLU A 1 109 ? -18.314 13.752 1.525 1.00 82.94 109 GLU A N 1
ATOM 862 C CA . GLU A 1 109 ? -18.172 12.815 2.645 1.00 82.94 109 GLU A CA 1
ATOM 863 C C . GLU A 1 109 ? -16.724 12.684 3.136 1.00 82.94 109 GLU A C 1
ATOM 865 O O . GLU A 1 109 ? -16.446 11.888 4.024 1.00 82.94 109 GLU A O 1
ATOM 870 N N . SER A 1 110 ? -15.807 13.504 2.614 1.00 84.94 110 SER A N 1
ATOM 871 C CA . SER A 1 110 ? -14.391 13.481 2.979 1.00 84.94 110 SER A CA 1
ATOM 872 C C . SER A 1 110 ? -13.994 14.708 3.798 1.00 84.94 110 SER A C 1
ATOM 874 O O . SER A 1 110 ? -14.457 15.833 3.564 1.00 84.94 110 SER A O 1
ATOM 876 N N . LEU A 1 111 ? -13.103 14.491 4.767 1.00 87.94 111 LEU A N 1
ATOM 877 C CA . LEU A 1 111 ? -12.486 15.546 5.560 1.00 87.94 111 LEU A CA 1
ATOM 878 C C . LEU A 1 111 ? -11.017 15.651 5.169 1.00 87.94 111 LEU A C 1
ATOM 880 O O . LEU A 1 111 ? -10.300 14.658 5.091 1.00 87.94 111 LEU A O 1
ATOM 884 N N . TYR A 1 112 ? -10.569 16.877 4.956 1.00 87.25 112 TYR A N 1
ATOM 885 C CA . TYR A 1 112 ? -9.193 17.190 4.622 1.00 87.25 112 TYR A CA 1
ATOM 886 C C . TYR A 1 112 ? -8.649 18.176 5.639 1.00 87.25 112 TYR A C 1
ATOM 888 O O . TYR A 1 112 ? -9.382 19.013 6.175 1.00 87.25 112 TYR A O 1
ATOM 896 N N . MET A 1 113 ? -7.348 18.125 5.861 1.00 85.94 113 MET A N 1
ATOM 897 C CA . MET A 1 113 ? -6.642 19.097 6.674 1.00 85.94 113 MET A CA 1
ATOM 898 C C . MET A 1 113 ? -5.704 19.928 5.815 1.00 85.94 113 MET A C 1
ATOM 900 O O . MET A 1 113 ? -5.042 19.424 4.908 1.00 85.94 113 MET A O 1
ATOM 904 N N . ARG A 1 114 ? -5.669 21.224 6.102 1.00 87.88 114 ARG A N 1
ATOM 905 C CA . ARG A 1 114 ? -4.776 22.178 5.457 1.00 87.88 114 ARG A CA 1
ATOM 906 C C . ARG A 1 114 ? -3.375 22.016 6.013 1.00 87.88 114 ARG A C 1
ATOM 908 O O . ARG A 1 114 ? -3.175 22.001 7.222 1.00 87.88 114 ARG A O 1
ATOM 915 N N . THR A 1 115 ? -2.412 21.971 5.112 1.00 77.75 115 THR A N 1
ATOM 916 C CA . THR A 1 115 ? -0.986 22.031 5.423 1.00 77.75 115 THR A CA 1
ATOM 917 C C . THR A 1 115 ? -0.344 23.149 4.599 1.00 77.75 115 THR A C 1
ATOM 919 O O . THR A 1 115 ? -0.925 23.579 3.599 1.00 77.75 115 THR A O 1
ATOM 922 N N . PRO A 1 116 ? 0.861 23.628 4.957 1.00 77.62 116 PRO A N 1
ATOM 923 C CA . PRO A 1 116 ? 1.558 24.636 4.155 1.00 77.62 116 PRO A CA 1
ATOM 924 C C . PRO A 1 116 ? 1.819 24.212 2.699 1.00 77.62 116 PRO A C 1
ATOM 926 O O . PRO A 1 116 ? 1.993 25.072 1.843 1.00 77.62 116 PRO A O 1
ATOM 929 N N . GLY A 1 117 ? 1.858 22.902 2.420 1.00 71.62 117 GLY A N 1
ATOM 930 C CA . GLY A 1 117 ? 2.153 22.337 1.098 1.00 71.62 117 GLY A CA 1
ATOM 931 C C . GLY A 1 117 ? 0.935 21.870 0.294 1.00 71.62 117 GLY A C 1
ATOM 932 O O . GLY A 1 117 ? 1.122 21.360 -0.804 1.00 71.62 117 GLY A O 1
ATOM 933 N N . GLY A 1 118 ? -0.288 22.015 0.815 1.00 81.50 118 GLY A N 1
ATOM 934 C CA . GLY A 1 118 ? -1.505 21.510 0.170 1.00 81.50 118 GLY A CA 1
ATOM 935 C C . GLY A 1 118 ? -2.515 20.967 1.177 1.00 81.50 118 GLY A C 1
ATOM 936 O O . GLY A 1 118 ? -2.563 21.409 2.330 1.00 81.50 118 GLY A O 1
ATOM 937 N N . LYS A 1 119 ? -3.323 19.992 0.758 1.00 82.81 119 LYS A N 1
ATOM 938 C CA . LYS A 1 119 ? -4.258 19.279 1.640 1.00 82.81 119 LYS A CA 1
ATOM 939 C C . LYS A 1 119 ? -3.846 17.824 1.857 1.00 82.81 119 LYS A C 1
ATOM 941 O O . LYS A 1 119 ? -3.201 17.220 1.008 1.00 82.81 119 LYS A O 1
ATOM 946 N N . VAL A 1 120 ? -4.236 17.309 3.016 1.00 78.12 120 VAL A N 1
ATOM 947 C CA . VAL A 1 120 ? -4.023 15.932 3.469 1.00 78.12 120 VAL A CA 1
ATOM 948 C C . VAL A 1 120 ? -5.396 15.334 3.757 1.00 78.12 120 VAL A C 1
ATOM 950 O O . VAL A 1 120 ? -6.168 15.941 4.508 1.00 78.12 120 VAL A O 1
ATOM 953 N N . ARG A 1 121 ? -5.741 14.190 3.161 1.00 81.00 121 ARG A N 1
ATOM 954 C CA . ARG A 1 121 ? -7.030 13.526 3.411 1.00 81.00 121 ARG A CA 1
ATOM 955 C C . ARG A 1 121 ?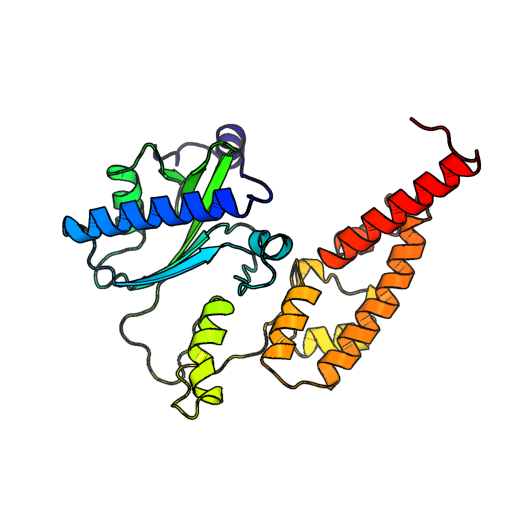 -6.990 12.751 4.726 1.00 81.00 121 ARG A C 1
ATOM 957 O O . ARG A 1 121 ? -6.053 11.999 4.988 1.00 81.00 121 ARG A O 1
ATOM 964 N N . ILE A 1 122 ? -8.042 12.911 5.525 1.00 80.38 122 ILE A N 1
ATOM 965 C CA . ILE A 1 122 ? -8.276 12.134 6.741 1.00 80.38 122 ILE A CA 1
ATOM 966 C C . ILE A 1 122 ? -9.333 11.079 6.435 1.00 80.38 122 ILE A C 1
ATOM 968 O O . ILE A 1 122 ? -10.427 11.416 5.975 1.00 80.38 122 ILE A O 1
ATOM 972 N N . ASP A 1 123 ? -9.008 9.826 6.723 1.00 78.00 123 ASP A N 1
ATOM 973 C CA . ASP A 1 123 ? -9.927 8.703 6.628 1.00 78.00 123 ASP A CA 1
ATOM 974 C C . ASP A 1 123 ? -10.260 8.167 8.019 1.00 78.00 123 ASP A C 1
ATOM 976 O O . ASP A 1 123 ? -9.389 7.993 8.872 1.00 78.00 123 ASP A O 1
ATOM 980 N N . PHE A 1 124 ? -11.547 7.961 8.275 1.00 77.94 124 PHE A N 1
ATOM 981 C CA . PHE A 1 124 ? -12.046 7.531 9.576 1.00 77.94 124 PHE A CA 1
ATOM 982 C C . PHE A 1 124 ? -12.563 6.098 9.466 1.00 77.94 124 PHE A C 1
ATOM 984 O O . PHE A 1 124 ? -13.522 5.827 8.746 1.00 77.94 124 PHE A O 1
ATOM 991 N N . LYS A 1 125 ? -11.959 5.191 10.232 1.00 75.75 125 LYS A N 1
ATOM 992 C CA . LYS A 1 125 ? -12.335 3.778 10.321 1.00 75.75 125 LYS A CA 1
ATOM 993 C C . LYS A 1 125 ? -13.034 3.542 11.657 1.00 75.75 125 LYS A C 1
ATOM 995 O O . LYS A 1 125 ? -12.435 3.693 12.723 1.00 75.75 125 LYS A O 1
ATOM 1000 N N . ILE A 1 126 ? -14.325 3.230 11.585 1.00 75.38 126 ILE A N 1
ATOM 1001 C CA . ILE A 1 126 ? -15.178 3.040 12.761 1.00 75.38 126 ILE A CA 1
ATOM 1002 C C . ILE A 1 126 ? -15.083 1.591 13.215 1.00 75.38 126 ILE A C 1
ATOM 1004 O O . ILE A 1 126 ? -15.296 0.676 12.419 1.00 75.38 126 ILE A O 1
ATOM 1008 N N . ILE A 1 127 ? -14.820 1.392 14.502 1.00 70.00 127 ILE A N 1
ATOM 1009 C CA . ILE A 1 127 ? -14.944 0.084 15.137 1.00 70.00 127 ILE A CA 1
ATOM 1010 C C . ILE A 1 127 ? -16.356 -0.038 15.730 1.00 70.00 127 ILE A C 1
ATOM 1012 O O . ILE A 1 127 ? -16.771 0.860 16.461 1.00 70.00 127 ILE A O 1
ATOM 1016 N N . PRO A 1 128 ? -17.111 -1.113 15.434 1.00 66.88 128 PRO A N 1
ATOM 1017 C CA . PRO A 1 128 ? -18.411 -1.337 16.057 1.00 66.88 128 PRO A CA 1
ATOM 1018 C C . PRO A 1 128 ? -18.275 -1.616 17.563 1.00 66.88 128 PRO A C 1
ATOM 1020 O O . PRO A 1 128 ? -17.353 -2.312 17.985 1.00 66.88 128 PRO A O 1
ATOM 1023 N N . VAL A 1 129 ? -19.228 -1.102 18.350 1.00 66.31 129 VAL A N 1
ATOM 1024 C CA . VAL A 1 129 ? -19.247 -1.160 19.828 1.00 66.31 129 VAL A CA 1
ATOM 1025 C C . VAL A 1 129 ? -19.236 -2.600 20.369 1.00 66.31 129 VAL A C 1
ATOM 1027 O O . VAL A 1 129 ? -18.565 -2.869 21.360 1.00 66.31 129 VAL A O 1
ATOM 1030 N N . ASP A 1 130 ? -19.900 -3.539 19.681 1.00 72.56 130 ASP A N 1
ATOM 1031 C CA . ASP A 1 130 ? -19.968 -4.957 20.064 1.00 72.56 130 ASP A CA 1
ATOM 1032 C C . ASP A 1 130 ? -19.439 -5.873 18.949 1.00 72.56 130 ASP A C 1
ATOM 1034 O O . ASP A 1 130 ? -20.156 -6.249 18.015 1.00 72.56 130 ASP A O 1
ATOM 1038 N N . ILE A 1 131 ? -18.172 -6.284 19.058 1.00 75.81 131 ILE A N 1
ATOM 1039 C CA . ILE A 1 131 ? -17.561 -7.251 18.137 1.00 75.81 131 ILE A CA 1
ATOM 1040 C C . ILE A 1 131 ? -17.791 -8.671 18.656 1.00 75.81 131 ILE A C 1
ATOM 1042 O O . ILE A 1 131 ? -17.199 -9.096 19.649 1.00 75.81 131 ILE A O 1
ATOM 1046 N N . LYS A 1 132 ? -18.617 -9.449 17.948 1.00 84.12 132 LYS A N 1
ATOM 1047 C CA . LYS A 1 132 ? -18.769 -10.886 18.221 1.00 84.12 132 LYS A CA 1
ATOM 1048 C C . LYS A 1 132 ? -17.521 -11.652 17.778 1.00 84.12 132 LYS A C 1
ATOM 1050 O O . LYS A 1 132 ? -16.907 -11.315 16.763 1.00 84.12 132 LYS A O 1
ATOM 1055 N N . ALA A 1 133 ? -17.179 -12.724 18.491 1.00 83.31 133 ALA A N 1
ATOM 1056 C CA . ALA A 1 133 ? -16.092 -13.613 18.088 1.00 83.31 133 ALA A CA 1
ATOM 1057 C C . ALA A 1 133 ? -16.320 -14.156 16.664 1.00 83.31 133 ALA A C 1
ATOM 1059 O O . ALA A 1 133 ? -17.434 -14.548 16.315 1.00 83.31 133 ALA A O 1
ATOM 1060 N N . GLY A 1 134 ? -15.266 -14.160 15.845 1.00 84.06 134 GLY A N 1
ATOM 1061 C CA . GLY A 1 134 ? -15.328 -14.589 14.442 1.00 84.06 134 GLY A CA 1
ATOM 1062 C C . GLY A 1 134 ? -15.831 -13.529 13.455 1.00 84.06 134 GLY A C 1
ATOM 1063 O O . GLY A 1 134 ? -15.937 -13.820 12.265 1.00 84.06 134 GLY A O 1
ATOM 1064 N N . THR A 1 135 ? -16.122 -12.304 13.905 1.00 86.56 135 THR A N 1
ATOM 1065 C CA . THR A 1 135 ? -16.445 -11.192 12.996 1.00 86.56 135 THR A CA 1
ATOM 1066 C C . THR A 1 135 ? -15.219 -10.826 12.162 1.00 86.56 135 THR A C 1
ATOM 1068 O O . THR A 1 135 ? -14.140 -10.602 12.709 1.00 86.56 135 THR A O 1
ATOM 1071 N N . ARG A 1 136 ? -15.389 -10.732 10.840 1.00 83.88 136 ARG A N 1
ATOM 1072 C CA . ARG A 1 136 ? -14.361 -10.209 9.931 1.00 83.88 136 ARG A CA 1
ATOM 1073 C C . ARG A 1 136 ? -14.452 -8.690 9.878 1.00 83.88 136 ARG A C 1
ATOM 1075 O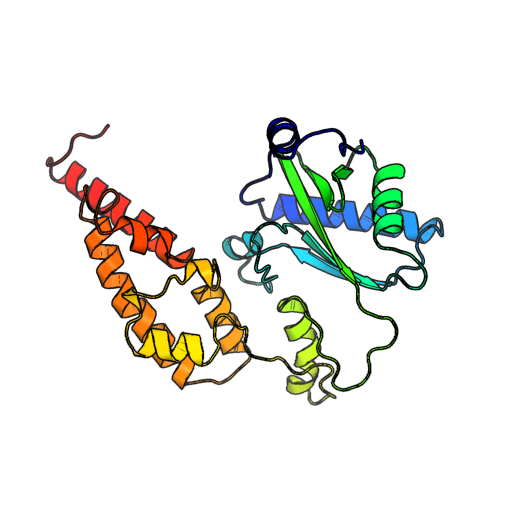 O . ARG A 1 136 ? -15.530 -8.155 9.630 1.00 83.88 136 ARG A O 1
ATOM 1082 N N . ILE A 1 137 ? -13.334 -8.019 10.131 1.00 80.31 137 ILE A N 1
ATOM 1083 C CA . ILE A 1 137 ? -13.229 -6.559 10.148 1.00 80.31 137 ILE A CA 1
ATOM 1084 C C . ILE A 1 137 ? -11.997 -6.177 9.339 1.00 80.31 137 ILE A C 1
ATOM 1086 O O . ILE A 1 137 ? -10.923 -6.741 9.551 1.00 80.31 137 ILE A O 1
ATOM 1090 N N . ASP A 1 138 ? -12.149 -5.204 8.446 1.00 75.31 138 ASP A N 1
ATOM 1091 C CA . ASP A 1 138 ? -11.022 -4.620 7.729 1.00 75.31 138 ASP A CA 1
ATOM 1092 C C . ASP A 1 138 ? -10.279 -3.663 8.662 1.00 75.31 138 ASP A C 1
ATOM 1094 O O . ASP A 1 138 ? -10.804 -2.627 9.080 1.00 75.31 138 ASP A O 1
ATOM 1098 N N . LEU A 1 139 ? -9.048 -4.025 9.014 1.00 72.81 139 LEU A N 1
ATOM 1099 C CA . LEU A 1 139 ? -8.188 -3.231 9.880 1.00 72.81 139 LEU A CA 1
ATOM 1100 C C . LEU A 1 139 ? -6.940 -2.786 9.117 1.00 72.81 139 LEU A C 1
ATOM 1102 O O . LEU A 1 139 ? -6.385 -3.560 8.334 1.00 72.81 139 LEU A O 1
ATOM 1106 N N . PRO A 1 140 ? -6.435 -1.569 9.377 1.00 73.38 140 PRO A N 1
ATOM 1107 C CA . PRO A 1 140 ? -5.085 -1.210 8.971 1.00 73.38 140 PRO A CA 1
ATOM 1108 C C . PRO A 1 140 ? -4.065 -2.230 9.502 1.00 73.38 140 PRO A C 1
ATOM 1110 O O . PRO A 1 140 ? -4.161 -2.641 10.663 1.00 73.38 140 PRO A O 1
ATOM 1113 N N . LEU A 1 141 ? -3.070 -2.598 8.683 1.00 71.38 141 LEU A N 1
ATOM 1114 C CA . LEU A 1 141 ? -2.114 -3.662 9.021 1.00 71.38 141 LEU A CA 1
ATOM 1115 C C . LEU A 1 141 ? -1.431 -3.421 10.367 1.00 71.38 141 LEU A C 1
ATOM 1117 O O . LEU A 1 141 ? -1.450 -4.315 11.200 1.00 71.38 141 LEU A O 1
ATOM 1121 N N . TRP A 1 142 ? -0.947 -2.204 10.633 1.00 71.94 142 TRP A N 1
ATOM 1122 C CA . TRP A 1 142 ? -0.320 -1.869 11.917 1.00 71.94 142 TRP A CA 1
ATOM 1123 C C . TRP A 1 142 ? -1.175 -2.221 13.140 1.00 71.94 142 TRP A C 1
ATOM 1125 O O . TRP A 1 142 ? -0.652 -2.646 14.168 1.00 71.94 142 TRP A O 1
ATOM 1135 N N . LEU A 1 143 ? -2.493 -2.027 13.057 1.00 70.44 143 LEU A N 1
ATOM 1136 C CA . LEU A 1 143 ? -3.398 -2.300 14.166 1.00 70.44 143 LEU A CA 1
ATOM 1137 C C . LEU A 1 143 ? -3.638 -3.801 14.274 1.00 70.44 143 LEU A C 1
ATOM 1139 O O . LEU A 1 143 ? -3.581 -4.348 15.373 1.00 70.44 143 LEU A O 1
ATOM 1143 N N . GLY A 1 144 ? -3.850 -4.464 13.135 1.00 77.31 144 GLY A N 1
ATOM 1144 C CA . GLY A 1 144 ? -3.943 -5.919 13.070 1.00 77.31 144 GLY A CA 1
ATOM 1145 C C . GLY A 1 144 ? -2.711 -6.595 13.675 1.00 77.31 144 GLY A C 1
ATOM 1146 O O . GLY A 1 144 ? -2.847 -7.474 14.522 1.00 77.31 144 GLY A O 1
ATOM 1147 N N . GLU A 1 145 ? -1.516 -6.121 13.329 1.00 74.94 145 GLU A N 1
ATOM 1148 C CA . GLU A 1 145 ? -0.245 -6.578 13.887 1.00 74.94 145 GLU A CA 1
ATOM 1149 C C . GLU A 1 145 ? -0.225 -6.425 15.405 1.00 74.94 145 GLU A C 1
ATOM 1151 O O . GLU A 1 145 ? -0.046 -7.421 16.103 1.00 74.94 145 GLU A O 1
ATOM 1156 N N . MET A 1 146 ? -0.489 -5.224 15.934 1.00 73.94 146 MET A N 1
ATOM 1157 C CA . MET A 1 146 ? -0.488 -4.979 17.384 1.00 73.94 146 MET A CA 1
ATOM 1158 C C . MET A 1 146 ? -1.501 -5.842 18.135 1.00 73.94 146 MET A C 1
ATOM 1160 O O . MET A 1 146 ? -1.194 -6.366 19.204 1.00 73.94 146 MET A O 1
ATOM 1164 N N . LEU A 1 147 ? -2.694 -6.032 17.574 1.00 77.19 147 LEU A N 1
ATOM 1165 C CA . LEU A 1 147 ? -3.733 -6.867 18.175 1.00 77.19 147 LEU A CA 1
ATOM 1166 C C . LEU A 1 147 ? -3.413 -8.368 18.062 1.00 77.19 147 LEU A C 1
ATOM 1168 O O . LEU A 1 147 ? -3.863 -9.163 18.892 1.00 77.19 147 LEU A O 1
ATOM 1172 N N . SER A 1 148 ? -2.612 -8.764 17.069 1.00 77.44 148 SER A N 1
ATOM 1173 C CA . SER A 1 148 ? -2.151 -10.145 16.893 1.00 77.44 148 SER A CA 1
ATOM 1174 C C . SER A 1 148 ? -0.998 -10.520 17.838 1.00 77.44 148 SER A C 1
ATOM 1176 O O . SER A 1 148 ? -0.805 -11.706 18.117 1.00 77.44 148 SER A O 1
ATOM 1178 N N . ILE A 1 149 ? -0.276 -9.536 18.409 1.00 71.75 149 ILE A N 1
ATOM 1179 C CA . ILE A 1 149 ? 0.895 -9.751 19.289 1.00 71.75 149 ILE A CA 1
ATOM 1180 C C . ILE A 1 149 ? 0.578 -10.613 20.510 1.00 71.75 149 ILE A C 1
ATOM 1182 O O . ILE A 1 149 ? 1.486 -11.281 21.004 1.00 71.75 149 ILE A O 1
ATOM 1186 N N . GLY A 1 150 ? -0.672 -10.665 20.985 1.00 63.47 150 GLY A N 1
ATOM 1187 C CA . GLY A 1 150 ? -1.035 -11.532 22.113 1.00 63.47 150 GLY A CA 1
ATOM 1188 C C . GLY A 1 150 ? -0.549 -12.977 21.923 1.00 63.47 150 GLY A C 1
ATOM 1189 O O . GLY A 1 150 ? 0.001 -13.579 22.841 1.00 63.47 150 GLY A O 1
ATOM 1190 N N . ALA A 1 151 ? -0.561 -13.453 20.670 1.00 57.09 151 ALA A N 1
ATOM 1191 C CA . ALA A 1 151 ? 0.059 -14.704 20.234 1.00 57.09 151 ALA A CA 1
ATOM 1192 C C . ALA A 1 151 ? 1.517 -14.883 20.686 1.00 57.09 151 ALA A C 1
ATOM 1194 O O . ALA A 1 151 ? 1.903 -15.956 21.138 1.00 57.09 151 ALA A O 1
ATOM 1195 N N . ARG A 1 152 ? 2.325 -13.840 20.481 1.00 58.22 152 ARG A N 1
ATOM 1196 C CA . ARG A 1 152 ? 3.780 -13.813 20.663 1.00 58.22 152 ARG A CA 1
ATOM 1197 C C . ARG A 1 152 ? 4.159 -13.644 22.133 1.00 58.22 152 ARG A C 1
ATOM 1199 O O . ARG A 1 152 ? 5.230 -14.075 22.538 1.00 58.22 152 ARG A O 1
ATOM 1206 N N . LEU A 1 153 ? 3.275 -13.038 22.927 1.00 63.00 153 LEU A N 1
ATOM 1207 C CA . LEU A 1 153 ? 3.467 -12.791 24.360 1.00 63.00 153 LEU A CA 1
ATOM 1208 C C . LEU A 1 153 ? 2.824 -13.863 25.259 1.00 63.00 153 LEU A C 1
ATOM 1210 O O . LEU A 1 153 ? 2.827 -13.709 26.478 1.00 63.00 153 LEU A O 1
ATOM 1214 N N . GLY A 1 154 ? 2.267 -14.936 24.685 1.00 58.91 154 GLY A N 1
ATOM 1215 C CA . GLY A 1 154 ? 1.605 -16.004 25.444 1.00 58.91 154 GLY A CA 1
ATOM 1216 C C . GLY A 1 154 ? 0.263 -15.594 26.062 1.00 58.91 154 GLY A C 1
ATOM 1217 O O . GLY A 1 154 ? -0.211 -16.247 26.989 1.00 58.91 154 GLY A O 1
ATOM 1218 N N . THR A 1 155 ? -0.350 -14.517 25.567 1.00 70.81 155 THR A N 1
ATOM 1219 C CA . THR A 1 155 ? -1.689 -14.066 25.962 1.00 70.81 155 THR A CA 1
ATOM 1220 C C . THR A 1 155 ? -2.722 -14.427 24.889 1.00 70.81 155 THR A C 1
ATOM 1222 O O . THR A 1 155 ? -2.394 -14.937 23.814 1.00 70.81 155 THR A O 1
ATOM 1225 N N . SER A 1 156 ? -4.010 -14.223 25.173 1.00 69.31 156 SER A N 1
ATOM 1226 C CA . SER A 1 156 ? -5.062 -14.494 24.192 1.00 69.31 156 SER A CA 1
ATOM 1227 C C . SER A 1 156 ? -4.896 -13.608 22.953 1.00 69.31 156 SER A C 1
ATOM 1229 O O . SER A 1 156 ? -4.774 -12.387 23.051 1.00 69.31 156 SER A O 1
ATOM 1231 N N . ARG A 1 157 ? -4.916 -14.229 21.766 1.00 72.69 157 ARG A N 1
ATOM 1232 C CA . ARG A 1 157 ? -4.979 -13.513 20.484 1.00 72.69 157 ARG A CA 1
ATOM 1233 C C . ARG A 1 157 ? -6.312 -12.779 20.402 1.00 72.69 157 ARG A C 1
ATOM 1235 O O . ARG A 1 157 ? -7.356 -13.421 20.469 1.00 72.69 157 ARG A O 1
ATOM 1242 N N . LEU A 1 158 ? -6.273 -11.456 20.258 1.00 79.75 158 LEU A N 1
ATOM 1243 C CA . LEU A 1 158 ? -7.485 -10.654 20.071 1.00 79.75 158 LEU A CA 1
ATOM 1244 C C . LEU A 1 158 ? -7.995 -10.751 18.630 1.00 79.75 158 LEU A C 1
ATOM 1246 O O . LEU A 1 158 ? -9.201 -10.743 18.405 1.00 79.75 158 LEU A O 1
ATOM 1250 N N . VAL A 1 159 ? -7.075 -10.875 17.669 1.00 82.81 159 VAL A N 1
ATOM 1251 C CA . VAL A 1 159 ? -7.386 -11.023 16.243 1.00 82.81 159 VAL A CA 1
ATOM 1252 C C . VAL A 1 159 ? -6.540 -12.115 15.592 1.00 82.81 159 VAL A C 1
ATOM 1254 O O . VAL A 1 159 ? -5.405 -12.379 15.998 1.00 82.81 159 VAL A O 1
ATOM 1257 N N . THR A 1 160 ? -7.099 -12.726 14.552 1.00 84.69 160 THR A N 1
ATOM 1258 C CA . THR A 1 160 ? -6.377 -13.540 13.568 1.00 84.69 160 THR A CA 1
ATOM 1259 C C . THR A 1 160 ? -6.257 -12.746 12.279 1.00 84.69 160 THR A C 1
ATOM 1261 O O . THR A 1 160 ? -7.228 -12.124 11.854 1.00 84.69 160 THR A O 1
ATOM 1264 N N . LEU A 1 161 ? -5.070 -12.748 11.679 1.00 84.50 161 LEU A N 1
ATOM 1265 C CA . LEU A 1 161 ? -4.818 -12.056 10.422 1.00 84.50 161 LEU A CA 1
ATOM 1266 C C . LEU A 1 161 ? -4.962 -13.037 9.260 1.00 84.50 161 LEU A C 1
ATOM 1268 O O . LEU A 1 161 ? -4.443 -14.149 9.333 1.00 84.50 161 LEU A O 1
ATOM 1272 N N . ASP A 1 162 ? -5.639 -12.599 8.203 1.00 86.75 162 ASP A N 1
ATOM 1273 C CA . ASP A 1 162 ? -5.712 -13.302 6.923 1.00 86.75 162 ASP A CA 1
ATOM 1274 C C . ASP A 1 162 ? -4.692 -12.692 5.945 1.00 86.75 162 ASP A C 1
ATOM 1276 O O . ASP A 1 162 ? -4.337 -11.512 6.051 1.00 86.75 162 ASP A O 1
ATOM 1280 N N . LEU A 1 163 ? -4.232 -13.481 4.968 1.00 86.81 163 LEU A N 1
ATOM 1281 C CA . LEU A 1 163 ? -3.383 -12.960 3.897 1.00 86.81 163 LEU A CA 1
ATOM 1282 C C . LEU A 1 163 ? -4.146 -11.907 3.071 1.00 86.81 163 LEU A C 1
ATOM 1284 O O . LEU A 1 163 ? -5.300 -12.138 2.693 1.00 86.81 163 LEU A O 1
ATOM 1288 N N . PRO A 1 164 ? -3.512 -10.770 2.726 1.00 88.25 164 PRO A N 1
ATOM 1289 C CA . PRO A 1 164 ? -4.125 -9.780 1.851 1.00 88.25 164 PRO A CA 1
ATOM 1290 C C . PRO A 1 164 ? -4.494 -10.377 0.491 1.00 88.25 164 PRO A C 1
ATOM 1292 O O . PRO A 1 164 ? -3.780 -11.220 -0.049 1.00 88.25 164 PRO A O 1
ATOM 1295 N N . SER A 1 165 ? -5.556 -9.864 -0.133 1.00 88.88 165 SER A N 1
ATOM 1296 C CA . SER A 1 165 ? -6.003 -10.310 -1.463 1.00 88.88 165 SER A CA 1
ATOM 1297 C C . SER A 1 165 ? -4.923 -10.180 -2.548 1.00 88.88 165 SER A C 1
ATOM 1299 O O . SER A 1 165 ? -4.870 -11.003 -3.467 1.00 88.88 165 SER A O 1
ATOM 1301 N N . ALA A 1 166 ? -4.021 -9.202 -2.407 1.00 89.19 166 ALA A N 1
ATOM 1302 C CA . ALA A 1 166 ? -2.844 -9.027 -3.255 1.00 89.19 166 ALA A CA 1
ATOM 1303 C C . ALA A 1 166 ? -1.885 -10.232 -3.220 1.00 89.19 166 ALA A C 1
ATOM 1305 O O . ALA A 1 166 ? -1.177 -10.454 -4.192 1.00 89.19 166 ALA A O 1
ATOM 1306 N N . LEU A 1 167 ? -1.890 -11.024 -2.145 1.00 91.25 167 LEU A N 1
ATOM 1307 C CA . LEU A 1 167 ? -1.091 -12.243 -1.966 1.00 91.25 167 LEU A CA 1
ATOM 1308 C C . LEU A 1 167 ? -1.960 -13.507 -1.954 1.00 91.25 167 LEU A C 1
ATOM 1310 O O . LEU A 1 167 ? -1.546 -14.555 -1.470 1.00 91.25 167 LEU A O 1
ATOM 1314 N N . SER A 1 168 ? -3.180 -13.416 -2.486 1.00 93.44 168 SER A N 1
ATOM 1315 C CA . SER A 1 168 ? -4.064 -14.574 -2.614 1.00 93.44 168 SER A CA 1
ATOM 1316 C C . SER A 1 168 ? -3.445 -15.667 -3.485 1.00 93.44 168 SER A C 1
ATOM 1318 O O . SER A 1 168 ? -2.690 -15.388 -4.418 1.00 93.44 168 SER A O 1
ATOM 1320 N N . GLU A 1 169 ? -3.850 -16.919 -3.264 1.00 94.00 169 GLU A N 1
ATOM 1321 C CA . GLU A 1 169 ? -3.394 -18.070 -4.058 1.00 94.00 169 GLU A CA 1
ATOM 1322 C C . GLU A 1 169 ? -3.549 -17.853 -5.569 1.00 94.00 169 GLU A C 1
ATOM 1324 O O . GLU A 1 169 ? -2.691 -18.247 -6.356 1.00 94.00 169 GLU A O 1
ATOM 1329 N N . ARG A 1 170 ? -4.618 -17.166 -5.998 1.00 96.06 170 ARG A N 1
ATOM 1330 C CA . ARG A 1 170 ? -4.828 -16.805 -7.406 1.00 96.06 170 ARG A CA 1
ATOM 1331 C C . ARG A 1 170 ? -3.682 -15.953 -7.952 1.00 96.06 170 ARG A C 1
ATOM 1333 O O . ARG A 1 170 ? -3.214 -16.212 -9.060 1.00 96.06 170 ARG A O 1
ATOM 1340 N N . VAL A 1 171 ? -3.260 -14.933 -7.205 1.00 96.44 171 VAL A N 1
ATOM 1341 C CA . VAL A 1 171 ? -2.129 -14.082 -7.593 1.00 96.44 171 VAL A CA 1
ATOM 1342 C C . VAL A 1 171 ? -0.842 -14.894 -7.564 1.00 96.44 171 VAL A C 1
ATOM 1344 O O . VAL A 1 171 ? -0.082 -14.853 -8.528 1.00 96.44 171 VAL A O 1
ATOM 1347 N N . MET A 1 172 ? -0.631 -15.692 -6.518 1.00 95.69 172 MET A N 1
ATOM 1348 C CA . MET A 1 172 ? 0.553 -16.542 -6.389 1.00 95.69 172 MET A CA 1
ATOM 1349 C C . MET A 1 172 ? 0.700 -17.506 -7.567 1.00 95.69 172 MET A C 1
ATOM 1351 O O . MET A 1 172 ? 1.783 -17.630 -8.133 1.00 95.69 172 MET A O 1
ATOM 1355 N N . ASN A 1 173 ? -0.394 -18.119 -8.012 1.00 97.19 173 ASN A N 1
ATOM 1356 C CA . ASN A 1 173 ? -0.406 -18.994 -9.180 1.00 97.19 173 ASN A CA 1
ATOM 1357 C C . ASN A 1 173 ? -0.111 -18.234 -10.482 1.00 97.19 173 ASN A C 1
ATOM 1359 O O . ASN A 1 173 ? 0.616 -18.744 -11.334 1.00 97.19 173 ASN A O 1
ATOM 1363 N N . ALA A 1 174 ? -0.610 -17.003 -10.628 1.00 97.56 174 ALA A N 1
ATOM 1364 C CA . ALA A 1 174 ? -0.280 -16.155 -11.773 1.00 97.56 174 ALA A CA 1
ATOM 1365 C C . ALA A 1 174 ? 1.213 -15.774 -11.795 1.00 97.56 174 ALA A C 1
ATOM 1367 O O . ALA A 1 174 ? 1.850 -15.855 -12.844 1.00 97.56 174 ALA A O 1
ATOM 1368 N N . LEU A 1 175 ? 1.788 -15.432 -10.636 1.00 97.69 175 LEU A N 1
ATOM 1369 C CA . LEU A 1 175 ? 3.213 -15.123 -10.488 1.00 97.69 175 LEU A CA 1
ATOM 1370 C C . LEU A 1 175 ? 4.108 -16.342 -10.744 1.00 97.69 175 LEU A C 1
ATOM 1372 O O . LEU A 1 175 ? 5.152 -16.211 -11.384 1.00 97.69 175 LEU A O 1
ATOM 1376 N N . LYS A 1 176 ? 3.689 -17.534 -10.295 1.00 97.44 176 LYS A N 1
ATOM 1377 C CA . LYS A 1 176 ? 4.365 -18.806 -10.598 1.00 97.44 176 LYS A CA 1
ATOM 1378 C C . LYS A 1 176 ? 4.375 -19.091 -12.105 1.00 97.44 176 LYS A C 1
ATOM 1380 O O . LYS A 1 176 ? 5.402 -19.523 -12.626 1.00 97.44 176 LYS A O 1
ATOM 1385 N N . ALA A 1 177 ? 3.263 -18.829 -12.799 1.00 97.62 177 ALA A N 1
ATOM 1386 C CA . ALA A 1 177 ? 3.130 -19.062 -14.237 1.00 97.62 177 ALA A CA 1
ATOM 1387 C C . ALA A 1 177 ? 3.992 -18.097 -15.071 1.00 97.62 177 ALA A C 1
ATOM 1389 O O . ALA A 1 177 ? 4.890 -18.534 -15.791 1.00 97.62 177 ALA A O 1
ATOM 1390 N N . ASP A 1 178 ? 3.753 -16.789 -14.957 1.00 96.69 178 ASP A N 1
ATOM 1391 C CA . ASP A 1 178 ? 4.617 -15.765 -15.544 1.00 96.69 178 ASP A CA 1
ATOM 1392 C C . ASP A 1 178 ? 4.499 -14.436 -14.775 1.00 96.69 178 ASP A C 1
ATOM 1394 O O . ASP A 1 178 ? 3.503 -13.721 -14.904 1.00 96.69 178 ASP A O 1
ATOM 1398 N N . PRO A 1 179 ? 5.531 -14.028 -14.016 1.00 96.50 179 PRO A N 1
ATOM 1399 C CA . PRO A 1 179 ? 5.466 -12.792 -13.246 1.00 96.50 179 PRO A CA 1
ATOM 1400 C C . PRO A 1 179 ? 5.465 -11.533 -14.121 1.00 96.50 179 PRO A C 1
ATOM 1402 O O . PRO A 1 179 ? 5.126 -10.455 -13.636 1.00 96.50 179 PRO A O 1
ATOM 1405 N N . ARG A 1 180 ? 5.850 -11.621 -15.401 1.00 94.06 180 ARG A N 1
ATOM 1406 C CA . ARG A 1 180 ? 5.945 -10.459 -16.304 1.00 94.06 180 ARG A CA 1
ATOM 1407 C C . ARG A 1 180 ? 4.580 -9.975 -16.782 1.00 94.06 180 ARG A C 1
ATOM 1409 O O . ARG A 1 180 ? 4.442 -8.808 -17.128 1.00 94.06 180 ARG A O 1
ATOM 1416 N N . THR A 1 181 ? 3.578 -10.852 -16.784 1.00 92.88 181 THR A N 1
ATOM 1417 C CA . THR A 1 181 ? 2.218 -10.532 -17.240 1.00 92.88 181 THR A CA 1
ATOM 1418 C C . THR A 1 181 ? 1.338 -9.960 -16.131 1.00 92.88 181 THR A C 1
ATOM 1420 O O . THR A 1 181 ? 0.213 -9.544 -16.396 1.00 92.88 181 THR A O 1
ATOM 1423 N N . VAL A 1 182 ? 1.815 -9.968 -14.884 1.00 95.56 182 VAL A N 1
ATOM 1424 C CA . VAL A 1 182 ? 1.052 -9.496 -13.727 1.00 95.56 182 VAL A CA 1
ATOM 1425 C C . VAL A 1 182 ? 1.284 -8.000 -13.516 1.00 95.56 182 VAL A C 1
ATOM 1427 O O . VAL A 1 182 ? 2.422 -7.539 -13.384 1.00 95.56 182 VAL A O 1
ATOM 1430 N N . ASP A 1 183 ? 0.190 -7.242 -13.452 1.00 94.31 183 ASP A N 1
ATOM 1431 C CA . ASP A 1 183 ? 0.191 -5.842 -13.033 1.00 94.31 183 ASP A CA 1
ATOM 1432 C C . ASP A 1 183 ? 0.228 -5.774 -11.497 1.00 94.31 183 ASP A C 1
ATOM 1434 O O . ASP A 1 183 ? -0.810 -5.758 -10.829 1.00 94.31 183 ASP A O 1
ATOM 1438 N N . LEU A 1 184 ? 1.441 -5.752 -10.934 1.00 92.75 184 LEU A N 1
ATOM 1439 C CA . LEU A 1 184 ? 1.654 -5.667 -9.485 1.00 92.75 184 LEU A CA 1
ATOM 1440 C C . LEU A 1 184 ? 1.052 -4.389 -8.903 1.00 92.75 184 LEU A C 1
ATOM 1442 O O . LEU A 1 184 ? 0.476 -4.408 -7.817 1.00 92.75 184 LEU A O 1
ATOM 1446 N N . ARG A 1 185 ? 1.129 -3.286 -9.649 1.00 88.38 185 ARG A N 1
ATOM 1447 C CA . ARG A 1 185 ? 0.636 -1.978 -9.222 1.00 88.38 185 ARG A CA 1
ATOM 1448 C C . ARG A 1 185 ? -0.878 -1.951 -9.013 1.00 88.38 185 ARG A C 1
ATOM 1450 O O . ARG A 1 185 ? -1.340 -1.193 -8.152 1.00 88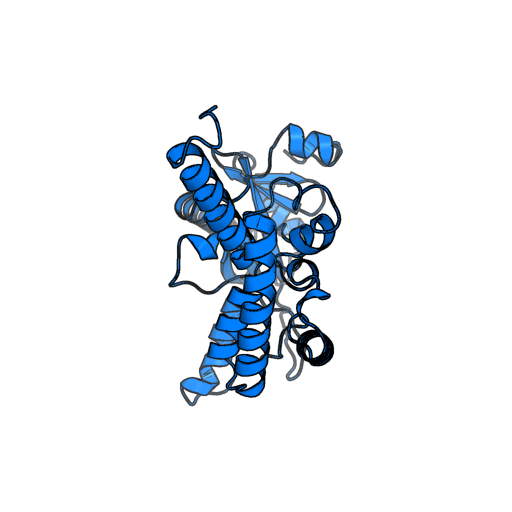.38 185 ARG A O 1
ATOM 1457 N N . SER A 1 186 ? -1.626 -2.720 -9.804 1.00 86.06 186 SER A N 1
ATOM 1458 C CA . SER A 1 186 ? -3.077 -2.888 -9.664 1.00 86.06 186 SER A CA 1
ATOM 1459 C C . SER A 1 186 ? -3.467 -3.716 -8.436 1.00 86.06 186 SER A C 1
ATOM 1461 O O . SER A 1 186 ? -4.516 -3.469 -7.848 1.00 86.06 186 SER A O 1
ATOM 1463 N N . LEU A 1 187 ? -2.609 -4.658 -8.026 1.00 87.88 187 LEU A N 1
ATOM 1464 C CA . LEU A 1 187 ? -2.812 -5.504 -6.849 1.00 87.88 187 LEU A CA 1
ATOM 1465 C C . LEU A 1 187 ? -2.478 -4.751 -5.561 1.00 87.88 187 LEU A C 1
ATOM 1467 O O . LEU A 1 187 ? -3.280 -4.701 -4.632 1.00 87.88 187 LEU A O 1
ATOM 1471 N N . ALA A 1 188 ? -1.286 -4.161 -5.510 1.00 82.81 188 ALA A N 1
ATOM 1472 C CA . ALA A 1 188 ? -0.835 -3.306 -4.427 1.00 82.81 188 ALA A CA 1
ATOM 1473 C C . ALA A 1 188 ? 0.247 -2.349 -4.960 1.00 82.81 188 ALA A C 1
ATOM 1475 O O . ALA A 1 188 ? 1.265 -2.796 -5.482 1.00 82.81 188 ALA A O 1
ATOM 1476 N N . PRO A 1 189 ? 0.108 -1.021 -4.802 1.00 80.88 189 PRO A N 1
ATOM 1477 C CA . PRO A 1 189 ? 1.103 -0.079 -5.324 1.00 80.88 189 PRO A CA 1
ATOM 1478 C C . PRO A 1 189 ? 2.506 -0.250 -4.714 1.00 80.88 189 PRO A C 1
ATOM 1480 O O . PRO A 1 189 ? 3.490 0.102 -5.359 1.00 80.88 189 PRO A O 1
ATOM 1483 N N . HIS A 1 190 ? 2.586 -0.789 -3.494 1.00 81.06 190 HIS A N 1
ATOM 1484 C CA . HIS A 1 190 ? 3.818 -1.138 -2.780 1.00 81.06 190 HIS A CA 1
ATOM 1485 C C . HIS A 1 190 ? 3.847 -2.645 -2.504 1.00 81.06 190 HIS A C 1
ATOM 1487 O O . HIS A 1 190 ? 3.889 -3.081 -1.354 1.00 81.06 190 HIS A O 1
ATOM 1493 N N . PHE A 1 191 ? 3.728 -3.433 -3.570 1.00 88.31 191 PHE A N 1
ATOM 1494 C CA . PHE A 1 191 ? 3.572 -4.880 -3.508 1.00 88.31 191 PHE A CA 1
ATOM 1495 C C . PHE A 1 191 ? 4.705 -5.565 -2.736 1.00 88.31 191 PHE A C 1
ATOM 1497 O O . PHE A 1 191 ? 4.418 -6.335 -1.819 1.00 88.31 191 PHE A O 1
ATOM 1504 N N . TYR A 1 192 ? 5.975 -5.262 -3.030 1.00 90.62 192 TYR A N 1
ATOM 1505 C CA . TYR A 1 192 ? 7.084 -5.917 -2.324 1.00 90.62 192 TYR A CA 1
ATOM 1506 C C . TYR A 1 192 ? 7.182 -5.480 -0.858 1.00 90.62 192 TYR A C 1
ATOM 1508 O O . TYR A 1 192 ? 7.333 -6.334 0.006 1.00 90.62 192 TYR A O 1
ATOM 1516 N N . SER A 1 193 ? 6.992 -4.193 -0.545 1.00 84.31 193 SER A N 1
ATOM 1517 C CA . SER A 1 193 ? 7.014 -3.714 0.850 1.00 84.31 193 SER A CA 1
ATOM 1518 C C . SER A 1 193 ? 5.875 -4.300 1.691 1.00 84.31 193 SER A C 1
ATOM 1520 O O . SER A 1 193 ? 6.072 -4.635 2.856 1.00 84.31 193 SER A O 1
ATOM 1522 N N . LEU A 1 194 ? 4.682 -4.444 1.101 1.00 82.81 194 LEU A N 1
ATOM 1523 C CA . LEU A 1 194 ? 3.574 -5.175 1.716 1.00 82.81 194 LEU A CA 1
ATOM 1524 C C . LEU A 1 194 ? 3.978 -6.628 1.977 1.00 82.81 194 LEU A C 1
ATOM 1526 O O . LEU A 1 194 ? 3.779 -7.132 3.076 1.00 82.81 194 LEU A O 1
ATOM 1530 N N . SER A 1 195 ? 4.546 -7.287 0.969 1.00 89.31 195 SER A N 1
ATOM 1531 C CA . SER A 1 195 ? 4.919 -8.699 1.043 1.00 89.31 195 SER A CA 1
ATOM 1532 C C . SER A 1 195 ? 5.968 -8.972 2.117 1.00 89.31 195 SER A C 1
ATOM 1534 O O . SER A 1 195 ? 5.810 -9.916 2.880 1.00 89.31 195 SER A O 1
ATOM 1536 N N . GLU A 1 196 ? 6.994 -8.125 2.222 1.00 87.31 196 GLU A N 1
ATOM 1537 C CA . GLU A 1 196 ? 8.009 -8.201 3.277 1.00 87.31 196 GLU A CA 1
ATOM 1538 C C . GLU A 1 196 ? 7.374 -8.121 4.670 1.00 87.31 196 GLU A C 1
ATOM 1540 O O . GLU A 1 196 ? 7.658 -8.961 5.517 1.00 87.31 196 GLU A O 1
ATOM 1545 N N . ARG A 1 197 ? 6.445 -7.179 4.893 1.00 82.75 197 ARG A N 1
ATOM 1546 C CA . ARG A 1 197 ? 5.736 -7.075 6.179 1.00 82.75 197 ARG A CA 1
ATOM 1547 C C . ARG A 1 197 ? 4.853 -8.277 6.472 1.00 82.75 197 ARG A C 1
ATOM 1549 O O . ARG A 1 197 ? 4.847 -8.760 7.594 1.00 82.75 197 ARG A O 1
ATOM 1556 N N . ILE A 1 198 ? 4.142 -8.799 5.478 1.00 84.25 198 ILE A N 1
ATOM 1557 C CA . ILE A 1 198 ? 3.343 -10.016 5.659 1.00 84.25 198 ILE A CA 1
ATOM 1558 C C . ILE A 1 198 ? 4.243 -11.211 6.002 1.00 84.25 198 ILE A C 1
ATOM 1560 O O . ILE A 1 198 ? 3.919 -11.961 6.916 1.00 84.25 198 ILE A O 1
ATOM 1564 N N . LEU A 1 199 ? 5.404 -11.352 5.367 1.00 86.69 199 LEU A N 1
ATOM 1565 C CA . LEU A 1 199 ? 6.371 -12.409 5.685 1.00 86.69 199 LEU A CA 1
ATOM 1566 C C . LEU A 1 199 ? 6.982 -12.291 7.096 1.00 86.69 199 LEU A C 1
ATOM 1568 O O . LEU A 1 199 ? 7.423 -13.287 7.656 1.00 86.69 199 LEU A O 1
ATOM 1572 N N . GLU A 1 200 ? 6.984 -11.105 7.714 1.00 82.62 200 GLU A N 1
ATOM 1573 C CA . GLU A 1 200 ? 7.350 -10.944 9.134 1.00 82.62 200 GLU A CA 1
ATOM 1574 C C . GLU A 1 200 ? 6.244 -11.419 10.100 1.00 82.62 200 GLU A C 1
ATOM 1576 O O . GLU A 1 200 ? 6.482 -11.601 11.302 1.00 82.62 200 GLU A O 1
ATOM 1581 N N . LEU A 1 201 ? 5.012 -11.575 9.609 1.00 79.31 201 LEU A N 1
ATOM 1582 C CA . LEU A 1 201 ? 3.848 -12.005 10.391 1.00 79.31 201 LEU A CA 1
ATOM 1583 C C . LEU A 1 201 ? 3.513 -13.479 10.183 1.00 79.31 201 LEU A C 1
ATOM 1585 O O . LEU A 1 201 ? 3.084 -14.133 11.135 1.00 79.31 201 LEU A O 1
ATOM 1589 N N . PHE A 1 202 ? 3.715 -13.975 8.963 1.00 81.44 202 PHE A N 1
ATOM 1590 C CA . PHE A 1 202 ? 3.408 -15.330 8.528 1.00 81.44 202 PHE A CA 1
ATOM 1591 C C . PHE A 1 202 ? 4.684 -16.026 8.044 1.00 81.44 202 PHE A C 1
ATOM 1593 O O . PHE A 1 202 ? 5.405 -15.500 7.199 1.00 81.44 202 PHE A O 1
ATOM 1600 N N . GLU A 1 203 ? 4.941 -17.233 8.540 1.00 79.19 203 GLU A N 1
ATOM 1601 C CA . GLU A 1 203 ? 6.071 -18.063 8.105 1.00 79.19 203 GLU A CA 1
ATOM 1602 C C . GLU A 1 203 ? 5.679 -18.882 6.861 1.00 79.19 203 GLU A C 1
ATOM 1604 O O . GLU A 1 203 ? 5.327 -20.053 6.959 1.00 79.19 203 GLU A O 1
ATOM 1609 N N . GLU A 1 204 ? 5.709 -18.250 5.683 1.00 84.62 204 GLU A N 1
ATOM 1610 C CA . GLU A 1 204 ? 5.314 -18.857 4.399 1.00 84.62 204 GLU A CA 1
ATOM 1611 C C . GLU A 1 204 ? 6.522 -18.984 3.449 1.00 84.62 204 GLU A C 1
ATOM 1613 O O . GLU A 1 204 ? 6.796 -18.097 2.637 1.00 84.62 204 GLU A O 1
ATOM 1618 N N . GLU A 1 205 ? 7.275 -20.087 3.528 1.00 88.31 205 GLU A N 1
ATOM 1619 C CA . GLU A 1 205 ? 8.501 -20.277 2.724 1.00 88.31 205 GLU A CA 1
ATOM 1620 C C . GLU A 1 205 ? 8.240 -20.260 1.207 1.00 88.31 205 GLU A C 1
ATOM 1622 O O . GLU A 1 205 ? 9.010 -19.670 0.444 1.00 88.31 205 GLU A O 1
ATOM 1627 N N . GLU A 1 206 ? 7.126 -20.848 0.757 1.00 91.38 206 GLU A N 1
ATOM 1628 C CA . GLU A 1 206 ? 6.765 -20.859 -0.667 1.00 91.38 206 GLU A CA 1
ATOM 1629 C C . GLU A 1 206 ? 6.528 -19.432 -1.192 1.00 91.38 206 GLU A C 1
ATOM 1631 O O . GLU A 1 206 ? 6.916 -19.090 -2.314 1.00 91.38 206 GLU A O 1
ATOM 1636 N N . LEU A 1 207 ? 5.939 -18.565 -0.362 1.00 92.88 207 LEU A N 1
ATOM 1637 C CA . LEU A 1 207 ? 5.712 -17.162 -0.695 1.00 92.88 207 LEU A CA 1
ATOM 1638 C C . LEU A 1 207 ? 7.048 -16.437 -0.915 1.00 92.88 207 LEU A C 1
ATOM 1640 O O . LEU A 1 207 ? 7.194 -15.722 -1.910 1.00 92.88 207 LEU A O 1
ATOM 1644 N N . VAL A 1 208 ? 8.048 -16.680 -0.061 1.00 94.50 208 VAL A N 1
ATOM 1645 C CA . VAL A 1 208 ? 9.402 -16.114 -0.211 1.00 94.50 208 VAL A CA 1
ATOM 1646 C C . VAL A 1 208 ? 10.024 -16.508 -1.550 1.00 94.50 208 VAL A C 1
ATOM 1648 O O . VAL A 1 208 ? 10.577 -15.653 -2.253 1.00 94.50 208 VAL A O 1
ATOM 1651 N N . GLU A 1 209 ? 9.930 -17.783 -1.932 1.00 95.62 209 GLU A N 1
ATOM 1652 C CA . GLU A 1 209 ? 10.506 -18.278 -3.184 1.00 95.62 209 GLU A CA 1
ATOM 1653 C C . GLU A 1 209 ? 9.843 -17.627 -4.406 1.00 95.62 209 GLU A C 1
ATOM 1655 O O . GLU A 1 209 ? 10.529 -17.120 -5.304 1.00 95.62 209 GLU A O 1
ATOM 1660 N N . VAL A 1 210 ? 8.508 -17.590 -4.433 1.00 97.12 210 VAL A N 1
ATOM 1661 C CA . VAL A 1 210 ? 7.750 -17.009 -5.549 1.00 97.12 210 VAL A CA 1
ATOM 1662 C C . VAL A 1 210 ? 8.032 -15.518 -5.687 1.00 97.12 210 VAL A C 1
ATOM 1664 O O . VAL A 1 210 ? 8.279 -15.051 -6.802 1.00 97.12 210 VAL A O 1
ATOM 1667 N N . LEU A 1 211 ? 8.045 -14.766 -4.584 1.00 96.44 211 LEU A N 1
ATOM 1668 C CA . LEU A 1 211 ? 8.340 -13.331 -4.594 1.00 96.44 211 LEU A CA 1
ATOM 1669 C C . LEU A 1 211 ? 9.774 -13.053 -5.051 1.00 96.44 211 LEU A C 1
ATOM 1671 O O . LEU A 1 211 ? 9.997 -12.194 -5.906 1.00 96.44 211 LEU A O 1
ATOM 1675 N N . SER A 1 212 ? 10.738 -13.833 -4.562 1.00 96.69 212 SER A N 1
ATOM 1676 C CA . SER A 1 212 ? 12.143 -13.722 -4.965 1.00 96.69 212 SER A CA 1
ATOM 1677 C C . SER A 1 212 ? 12.325 -13.990 -6.461 1.00 96.69 212 SER A C 1
ATOM 1679 O O . SER A 1 212 ? 13.016 -13.244 -7.157 1.00 96.69 212 SER A O 1
ATOM 1681 N N . ASN A 1 213 ? 11.686 -15.038 -6.986 1.00 97.56 213 ASN A N 1
ATOM 1682 C CA . ASN A 1 213 ? 11.728 -15.370 -8.411 1.00 97.56 213 ASN A CA 1
ATOM 1683 C C . ASN A 1 213 ? 11.001 -14.329 -9.273 1.00 97.56 213 ASN A C 1
ATOM 1685 O O . ASN A 1 213 ? 11.475 -13.996 -10.363 1.00 97.56 213 ASN A O 1
ATOM 1689 N N . THR A 1 214 ? 9.891 -13.784 -8.773 1.00 97.81 214 THR A N 1
ATOM 1690 C CA . THR A 1 214 ? 9.137 -12.690 -9.398 1.00 97.81 214 THR A CA 1
ATOM 1691 C C . THR A 1 214 ? 10.022 -11.461 -9.561 1.00 97.81 214 THR A C 1
ATOM 1693 O O . THR A 1 214 ? 10.216 -10.997 -10.688 1.00 97.81 214 THR A O 1
ATOM 1696 N N . PHE A 1 215 ? 10.642 -10.998 -8.471 1.00 97.75 215 PHE A N 1
ATOM 1697 C CA . PHE A 1 215 ? 11.509 -9.825 -8.487 1.00 97.75 215 PHE A CA 1
ATOM 1698 C C . PHE A 1 215 ? 12.713 -10.018 -9.414 1.00 97.75 215 PHE A C 1
ATOM 1700 O O . PHE A 1 215 ? 13.009 -9.142 -10.224 1.00 97.75 215 PHE A O 1
ATOM 1707 N N . LYS A 1 216 ? 13.367 -11.189 -9.380 1.00 97.62 216 LYS A N 1
ATOM 1708 C CA . LYS A 1 216 ? 14.493 -11.516 -10.277 1.00 97.62 216 LYS A CA 1
ATOM 1709 C C . LYS A 1 216 ? 14.099 -11.442 -11.755 1.00 97.62 216 LYS A C 1
ATOM 1711 O O . LYS A 1 216 ? 14.755 -10.748 -12.530 1.00 97.62 216 LYS A O 1
ATOM 1716 N N . LYS A 1 217 ? 13.024 -12.136 -12.154 1.00 97.31 217 LYS A N 1
ATOM 1717 C CA . LYS A 1 217 ? 12.566 -12.183 -13.556 1.00 97.31 217 LYS A CA 1
ATOM 1718 C C . LYS A 1 217 ? 12.137 -10.805 -14.060 1.00 97.31 217 LYS A C 1
ATOM 1720 O O . LYS A 1 217 ? 12.461 -10.442 -15.187 1.00 97.31 217 LYS A O 1
ATOM 1725 N N . ARG A 1 218 ? 11.422 -10.036 -13.236 1.00 97.25 218 ARG A N 1
ATOM 1726 C CA . ARG A 1 218 ? 10.950 -8.693 -13.600 1.00 97.25 218 ARG A CA 1
ATOM 1727 C C . ARG A 1 218 ? 12.084 -7.670 -13.626 1.00 97.25 218 ARG A C 1
ATOM 1729 O O . ARG A 1 218 ? 12.107 -6.844 -14.531 1.00 97.25 218 ARG A O 1
ATOM 1736 N N . SER A 1 219 ? 13.067 -7.772 -12.728 1.00 96.44 219 SER A N 1
ATOM 1737 C CA . SER A 1 219 ? 14.247 -6.891 -12.709 1.00 96.44 219 SER A CA 1
ATOM 1738 C C . SER A 1 219 ? 15.054 -6.946 -14.007 1.00 96.44 219 SER A C 1
ATOM 1740 O O . SER A 1 219 ? 15.517 -5.909 -14.473 1.00 96.44 219 SER A O 1
ATOM 1742 N N . ALA A 1 220 ? 15.177 -8.124 -14.630 1.00 94.44 220 ALA A N 1
ATOM 1743 C CA . ALA A 1 220 ? 15.825 -8.255 -15.938 1.00 94.44 220 ALA A CA 1
ATOM 1744 C C . ALA A 1 220 ? 15.088 -7.444 -17.023 1.00 94.44 220 ALA A C 1
ATOM 1746 O O . ALA A 1 220 ? 15.698 -6.642 -17.722 1.00 94.44 220 ALA A O 1
ATOM 1747 N N . VAL A 1 221 ? 13.758 -7.568 -17.084 1.00 93.38 221 VAL A N 1
ATOM 1748 C CA . VAL A 1 221 ? 12.914 -6.822 -18.035 1.00 93.38 221 VAL A CA 1
ATOM 1749 C C . VAL A 1 221 ? 12.969 -5.312 -17.768 1.00 93.38 221 VAL A C 1
ATOM 1751 O O . VAL A 1 221 ? 13.043 -4.509 -18.698 1.00 93.38 221 VAL A O 1
ATOM 1754 N N . ILE A 1 222 ? 12.982 -4.905 -16.494 1.00 93.88 222 ILE A N 1
ATOM 1755 C CA . ILE A 1 222 ? 13.158 -3.502 -16.093 1.00 93.88 222 ILE A CA 1
ATOM 1756 C C . ILE A 1 222 ? 14.500 -2.960 -16.598 1.00 93.88 222 ILE A C 1
ATOM 1758 O O . ILE A 1 222 ? 14.535 -1.858 -17.145 1.00 93.88 222 ILE A O 1
ATOM 1762 N N . ALA A 1 223 ? 15.587 -3.721 -16.444 1.00 92.19 223 ALA A N 1
ATOM 1763 C CA . ALA A 1 223 ? 16.910 -3.323 -16.912 1.00 92.19 223 ALA A CA 1
ATOM 1764 C C . ALA A 1 223 ? 16.956 -3.163 -18.441 1.00 92.19 223 ALA A C 1
ATOM 1766 O O . ALA A 1 223 ? 17.479 -2.154 -18.923 1.00 92.19 223 ALA A O 1
ATOM 1767 N N . ASP A 1 224 ? 16.349 -4.088 -19.192 1.00 90.94 224 ASP A N 1
ATOM 1768 C CA . ASP A 1 224 ? 16.253 -4.011 -20.656 1.00 90.94 224 ASP A CA 1
ATOM 1769 C C . ASP A 1 224 ? 15.514 -2.740 -21.105 1.00 90.94 224 ASP A C 1
ATOM 1771 O O . ASP A 1 224 ? 15.978 -2.003 -21.983 1.00 90.94 224 ASP A O 1
ATOM 1775 N N . HIS A 1 225 ? 14.382 -2.424 -20.465 1.00 90.06 225 HIS A N 1
ATOM 1776 C CA . HIS A 1 225 ? 13.634 -1.202 -20.761 1.00 90.06 225 HIS A CA 1
ATOM 1777 C C . HIS A 1 225 ? 14.371 0.070 -20.337 1.00 90.06 225 HIS A C 1
ATOM 1779 O O . HIS A 1 225 ? 14.266 1.080 -21.031 1.00 90.06 225 HIS A O 1
ATOM 1785 N N . ALA A 1 226 ? 15.119 0.041 -19.233 1.00 89.31 226 ALA A N 1
ATOM 1786 C CA . ALA A 1 226 ? 15.871 1.194 -18.750 1.00 89.31 226 ALA A CA 1
ATOM 1787 C C . ALA A 1 226 ? 16.981 1.618 -19.727 1.00 89.31 226 ALA A C 1
ATOM 1789 O O . ALA A 1 226 ? 17.195 2.815 -19.930 1.00 89.31 226 ALA A O 1
ATOM 1790 N N . HIS A 1 227 ? 17.636 0.651 -20.380 1.00 85.94 227 HIS A N 1
ATOM 1791 C CA . HIS A 1 227 ? 18.703 0.899 -21.356 1.00 85.94 227 HIS A CA 1
ATOM 1792 C C . HIS A 1 227 ? 18.183 1.272 -22.751 1.00 85.94 227 HIS A C 1
ATOM 1794 O O . HIS A 1 227 ? 18.927 1.845 -23.553 1.00 85.94 227 HIS A O 1
ATOM 1800 N N . ASN A 1 228 ? 16.913 0.988 -23.054 1.00 82.25 228 ASN A N 1
ATOM 1801 C CA . ASN A 1 228 ? 16.312 1.266 -24.352 1.00 82.25 228 ASN A CA 1
ATOM 1802 C C . ASN A 1 228 ? 15.577 2.628 -24.368 1.00 82.25 228 ASN A C 1
ATOM 1804 O O . ASN A 1 228 ? 14.496 2.742 -23.788 1.00 82.25 228 ASN A O 1
ATOM 1808 N N . PRO A 1 229 ? 16.061 3.648 -25.110 1.00 67.38 229 PRO A N 1
ATOM 1809 C CA . PRO A 1 229 ? 15.422 4.970 -25.182 1.00 67.38 229 PRO A CA 1
ATOM 1810 C C . PRO A 1 229 ? 13.986 4.952 -25.714 1.00 67.38 229 PRO A C 1
ATOM 1812 O O . PRO A 1 229 ? 13.209 5.850 -25.408 1.00 67.38 229 PRO A O 1
ATOM 1815 N N . GLN A 1 230 ? 13.641 3.945 -26.523 1.00 67.69 230 GLN A N 1
ATOM 1816 C CA . GLN A 1 230 ? 12.301 3.767 -27.090 1.00 67.69 230 GLN A CA 1
ATOM 1817 C C . GLN A 1 230 ? 11.445 2.785 -26.275 1.00 67.69 230 GLN A C 1
ATOM 1819 O O . GLN A 1 230 ? 10.258 2.615 -26.550 1.00 67.69 230 GLN A O 1
ATOM 1824 N N . GLY A 1 231 ? 12.025 2.147 -25.251 1.00 64.31 231 GLY A N 1
ATOM 1825 C CA . GLY A 1 231 ? 11.362 1.128 -24.439 1.00 64.31 231 GLY A CA 1
ATOM 1826 C C . GLY A 1 231 ? 10.137 1.654 -23.689 1.00 64.31 231 GLY A C 1
ATOM 1827 O O . GLY A 1 231 ? 9.174 0.914 -23.511 1.00 64.31 231 GLY A O 1
ATOM 1828 N N . ALA A 1 232 ? 10.144 2.940 -23.323 1.00 61.28 232 ALA A N 1
ATOM 1829 C CA . ALA A 1 232 ? 9.062 3.586 -22.582 1.00 61.28 232 ALA A CA 1
ATOM 1830 C C . ALA A 1 232 ? 7.848 4.005 -23.436 1.00 61.28 232 ALA A C 1
ATOM 1832 O O . ALA A 1 232 ? 6.790 4.289 -22.881 1.00 61.28 232 ALA A O 1
ATOM 1833 N N . LEU A 1 233 ? 7.986 4.055 -24.767 1.00 63.56 233 LEU A N 1
ATOM 1834 C CA . LEU A 1 233 ? 6.972 4.605 -25.683 1.00 63.56 233 LEU A CA 1
ATOM 1835 C C . LEU A 1 233 ? 6.309 3.544 -26.582 1.00 63.56 233 LEU A C 1
ATOM 1837 O O . LEU A 1 233 ? 5.393 3.872 -27.330 1.00 63.56 233 LEU A O 1
ATOM 1841 N N . GLY A 1 234 ? 6.763 2.287 -26.517 1.00 70.19 234 GLY A N 1
ATOM 1842 C CA . GLY A 1 234 ? 6.286 1.181 -27.356 1.00 70.19 234 GLY A CA 1
ATOM 1843 C C . GLY A 1 234 ? 5.732 -0.003 -26.558 1.00 70.19 234 GLY A C 1
ATOM 1844 O O . GLY A 1 234 ? 5.015 0.175 -25.578 1.00 70.19 234 GLY A O 1
ATOM 1845 N N . GLN A 1 235 ? 6.103 -1.226 -26.958 1.00 65.12 235 GLN A N 1
ATOM 1846 C CA . GLN A 1 235 ? 5.628 -2.494 -26.368 1.00 65.12 235 GLN A CA 1
ATOM 1847 C C . GLN A 1 235 ? 5.898 -2.641 -24.853 1.00 65.12 235 GLN A C 1
ATOM 1849 O O . GLN A 1 235 ? 5.260 -3.458 -24.200 1.00 65.12 235 GLN A O 1
ATOM 1854 N N . GLY A 1 236 ? 6.808 -1.845 -24.278 1.00 75.25 236 GLY A N 1
ATOM 1855 C CA . GLY A 1 236 ? 7.105 -1.839 -22.841 1.00 75.25 236 GLY A CA 1
ATOM 1856 C C . GLY A 1 236 ? 6.179 -0.976 -21.983 1.00 75.25 236 GLY A C 1
ATOM 1857 O O . GLY A 1 236 ? 6.226 -1.075 -20.760 1.00 75.25 236 GLY A O 1
ATOM 1858 N N . ALA A 1 237 ? 5.341 -0.125 -22.584 1.00 82.50 237 ALA A N 1
ATOM 1859 C CA . ALA A 1 237 ? 4.554 0.856 -21.838 1.00 82.50 237 ALA A CA 1
ATOM 1860 C C . ALA A 1 237 ? 3.583 0.205 -20.839 1.00 82.50 237 ALA A C 1
ATOM 1862 O O . ALA A 1 237 ? 3.435 0.698 -19.720 1.00 82.50 237 ALA A O 1
ATOM 1863 N N . ASP A 1 238 ? 2.961 -0.915 -21.210 1.00 86.06 238 ASP A N 1
ATOM 1864 C CA . ASP A 1 238 ? 2.006 -1.610 -20.343 1.00 86.06 238 ASP A CA 1
ATOM 1865 C C . ASP A 1 238 ? 2.700 -2.291 -19.157 1.00 86.06 238 ASP A C 1
ATOM 1867 O O . ASP A 1 238 ? 2.248 -2.155 -18.021 1.00 86.06 238 ASP A O 1
ATOM 1871 N N . PHE A 1 239 ? 3.867 -2.905 -19.381 1.00 90.88 239 PHE A N 1
ATOM 1872 C CA . PHE A 1 239 ? 4.700 -3.442 -18.300 1.00 90.88 239 PHE A CA 1
ATOM 1873 C C . PHE A 1 239 ? 5.158 -2.336 -17.335 1.00 90.88 239 PHE A C 1
ATOM 1875 O O . PHE A 1 239 ? 5.014 -2.469 -16.120 1.00 90.88 239 PHE A O 1
ATOM 1882 N N . LEU A 1 240 ? 5.642 -1.206 -17.868 1.00 90.00 240 LEU A N 1
ATOM 1883 C CA . LEU A 1 240 ? 6.121 -0.074 -17.065 1.00 90.00 240 LEU A CA 1
ATOM 1884 C C . LEU A 1 240 ? 5.004 0.605 -16.249 1.00 90.00 240 LEU A C 1
ATOM 1886 O O . LEU A 1 240 ? 5.260 1.151 -15.171 1.00 90.00 240 LEU A O 1
ATOM 1890 N N . ARG A 1 241 ? 3.756 0.578 -16.734 1.00 88.12 241 ARG A N 1
ATOM 1891 C CA . ARG A 1 241 ? 2.585 1.057 -15.978 1.00 88.12 241 ARG A CA 1
ATOM 1892 C C . ARG A 1 241 ? 2.277 0.164 -14.779 1.00 88.12 241 ARG A C 1
ATOM 1894 O O . ARG A 1 241 ? 1.903 0.702 -13.737 1.00 88.12 241 ARG A O 1
ATOM 1901 N N . GLY A 1 242 ? 2.483 -1.145 -14.920 1.00 90.06 242 GLY A N 1
ATOM 1902 C CA . GLY A 1 242 ? 2.208 -2.148 -13.892 1.00 90.06 242 GLY A CA 1
ATOM 1903 C C . GLY A 1 242 ? 3.290 -2.316 -12.821 1.00 90.06 242 GLY A C 1
ATOM 1904 O O . GLY A 1 242 ? 3.170 -3.204 -11.976 1.00 90.06 242 GLY A O 1
ATOM 1905 N N . LEU A 1 243 ? 4.347 -1.494 -12.842 1.00 89.81 243 LEU A N 1
ATOM 1906 C CA . LEU A 1 243 ? 5.422 -1.536 -11.848 1.00 89.81 243 LEU A CA 1
ATOM 1907 C C . LEU A 1 243 ? 4.964 -1.019 -10.481 1.00 89.81 243 LEU A C 1
ATOM 1909 O O . LEU A 1 243 ? 4.384 0.074 -10.363 1.00 89.81 243 LEU A O 1
ATOM 1913 N N . ASP A 1 244 ? 5.303 -1.772 -9.441 1.00 90.06 244 ASP A N 1
ATOM 1914 C CA . ASP A 1 244 ? 5.171 -1.317 -8.059 1.00 90.06 244 ASP A CA 1
ATOM 1915 C C . ASP A 1 244 ? 6.194 -0.203 -7.737 1.00 90.06 244 ASP A C 1
ATOM 1917 O O . ASP A 1 244 ? 7.049 0.142 -8.559 1.00 90.06 244 ASP A O 1
ATOM 1921 N N . GLU A 1 245 ? 6.094 0.440 -6.572 1.00 85.12 245 GLU A N 1
ATOM 1922 C CA . GLU A 1 245 ? 6.963 1.586 -6.268 1.00 85.12 245 GLU A CA 1
ATOM 1923 C C . GLU A 1 245 ? 8.455 1.216 -6.184 1.00 85.12 245 GLU A C 1
ATOM 1925 O O . GLU A 1 245 ? 9.302 1.991 -6.643 1.00 85.12 245 GLU A O 1
ATOM 1930 N N . THR A 1 246 ? 8.781 0.024 -5.678 1.00 86.56 246 THR A N 1
ATOM 1931 C CA . THR A 1 246 ? 10.159 -0.482 -5.621 1.00 86.56 246 THR A CA 1
ATOM 1932 C C . THR A 1 246 ? 10.727 -0.657 -7.031 1.00 86.56 246 THR A C 1
ATOM 1934 O O . THR A 1 246 ? 11.816 -0.165 -7.335 1.00 86.56 246 THR A O 1
ATOM 1937 N N . GLU A 1 247 ? 9.961 -1.265 -7.936 1.00 92.56 247 GLU A N 1
ATOM 1938 C CA . GLU A 1 247 ? 10.331 -1.447 -9.342 1.00 92.56 247 GLU A CA 1
ATOM 1939 C C . GLU A 1 247 ? 10.444 -0.118 -10.097 1.00 92.56 247 GLU A C 1
ATOM 1941 O O . GLU A 1 247 ? 11.358 0.065 -10.902 1.00 92.56 247 GLU A O 1
ATOM 1946 N N . ARG A 1 248 ? 9.569 0.856 -9.820 1.00 88.69 248 ARG A N 1
ATOM 1947 C CA . ARG A 1 248 ? 9.666 2.204 -10.411 1.00 88.69 248 ARG A CA 1
ATOM 1948 C C . ARG A 1 248 ? 10.909 2.947 -9.946 1.00 88.69 248 ARG A C 1
ATOM 1950 O O . ARG A 1 248 ? 11.474 3.737 -10.706 1.00 88.69 248 ARG A O 1
ATOM 1957 N N . GLN A 1 249 ? 11.315 2.770 -8.691 1.00 89.38 249 GLN A N 1
ATOM 1958 C CA . GLN A 1 249 ? 12.569 3.332 -8.199 1.00 89.38 249 GLN A CA 1
ATOM 1959 C C . GLN A 1 249 ? 13.765 2.661 -8.881 1.00 89.38 249 GLN A C 1
ATOM 1961 O O . GLN A 1 249 ? 14.646 3.372 -9.363 1.00 89.38 249 GLN A O 1
ATOM 1966 N N . LEU A 1 250 ? 13.758 1.330 -8.993 1.00 92.25 250 LEU A N 1
ATOM 1967 C CA . LEU A 1 250 ? 14.792 0.581 -9.706 1.00 92.25 250 LEU A CA 1
ATOM 1968 C C . LEU A 1 250 ? 14.910 1.031 -11.169 1.00 92.25 250 LEU A C 1
ATOM 1970 O O . LEU A 1 250 ? 16.010 1.323 -11.630 1.00 92.25 250 LEU A O 1
ATOM 1974 N N . PHE A 1 251 ? 13.782 1.167 -11.873 1.00 90.94 251 PHE A N 1
ATOM 1975 C CA . PHE A 1 251 ? 13.743 1.657 -13.251 1.00 90.94 251 PHE A CA 1
ATOM 1976 C C . PHE A 1 251 ? 14.351 3.056 -13.384 1.00 90.94 251 PHE A C 1
ATOM 1978 O O . PHE A 1 251 ? 15.177 3.271 -14.265 1.00 90.94 251 PHE A O 1
ATOM 1985 N N . ARG A 1 252 ? 13.976 4.001 -12.506 1.00 88.69 252 ARG A N 1
ATOM 1986 C CA . ARG A 1 252 ? 14.522 5.371 -12.520 1.00 88.69 252 ARG A CA 1
ATOM 1987 C C . ARG A 1 252 ? 16.040 5.366 -12.369 1.00 88.69 252 ARG A C 1
ATOM 1989 O O . ARG A 1 252 ? 16.728 5.925 -13.211 1.00 88.69 252 ARG A O 1
ATOM 1996 N N . VAL A 1 253 ? 16.549 4.674 -11.348 1.00 91.69 253 VAL A N 1
ATOM 1997 C CA . VAL A 1 253 ? 17.993 4.589 -11.085 1.00 91.69 253 VAL A CA 1
ATOM 1998 C C . VAL A 1 253 ? 18.730 3.942 -12.259 1.00 91.69 253 VAL A C 1
ATOM 2000 O O . VAL A 1 253 ? 19.746 4.467 -12.705 1.00 91.69 253 VAL A O 1
ATOM 2003 N N . ALA A 1 254 ? 18.208 2.837 -12.798 1.00 91.69 254 ALA A N 1
ATOM 2004 C CA . ALA A 1 254 ? 18.812 2.156 -13.939 1.00 91.69 254 ALA A CA 1
ATOM 2005 C C . ALA A 1 254 ? 18.803 3.029 -15.206 1.00 91.69 254 ALA A C 1
ATOM 2007 O O . ALA A 1 254 ? 19.797 3.082 -15.927 1.00 91.69 254 ALA A O 1
ATOM 2008 N N . HIS A 1 255 ? 17.702 3.736 -15.469 1.00 90.19 255 HIS A N 1
ATOM 2009 C CA . HIS A 1 255 ? 17.557 4.593 -16.642 1.00 90.19 255 HIS A CA 1
ATOM 2010 C C . HIS A 1 255 ? 18.472 5.819 -16.570 1.00 90.19 255 HIS A C 1
ATOM 2012 O O . HIS A 1 255 ? 19.159 6.137 -17.543 1.00 90.19 255 HIS A O 1
ATOM 2018 N N . ASP A 1 256 ? 18.513 6.483 -15.413 1.00 90.25 256 ASP A N 1
ATOM 2019 C CA . ASP A 1 256 ? 19.372 7.643 -15.183 1.00 90.25 256 ASP A CA 1
ATOM 2020 C C . ASP A 1 256 ? 20.849 7.245 -15.267 1.00 90.25 256 ASP A C 1
ATOM 2022 O O . ASP A 1 256 ? 21.615 7.898 -15.974 1.00 90.25 256 ASP A O 1
ATOM 2026 N N . SER A 1 257 ? 21.230 6.115 -14.662 1.00 90.75 257 SER A N 1
ATOM 2027 C CA . SER A 1 257 ? 22.591 5.580 -14.755 1.00 90.75 257 SER A CA 1
ATOM 2028 C C . SER A 1 257 ? 22.986 5.261 -16.201 1.00 90.75 257 SER A C 1
ATOM 2030 O O . SER A 1 257 ? 24.028 5.722 -16.666 1.00 90.75 257 SER A O 1
ATOM 2032 N N . ALA A 1 258 ? 22.133 4.561 -16.957 1.00 89.19 258 ALA A N 1
ATOM 2033 C CA . ALA A 1 258 ? 22.396 4.252 -18.362 1.00 89.19 258 ALA A CA 1
ATOM 2034 C C . ALA A 1 258 ? 22.542 5.528 -19.208 1.00 89.19 258 ALA A C 1
ATOM 2036 O O . ALA A 1 258 ? 23.425 5.630 -20.064 1.00 89.19 258 ALA A O 1
ATOM 2037 N N . LYS A 1 259 ? 21.701 6.536 -18.961 1.00 88.12 259 LYS A N 1
ATOM 2038 C CA . LYS A 1 259 ? 21.789 7.841 -19.622 1.00 88.12 259 LYS A CA 1
ATOM 2039 C C . LYS A 1 259 ? 23.100 8.553 -19.288 1.00 88.12 259 LYS A C 1
ATOM 2041 O O . LYS A 1 259 ? 23.749 9.066 -20.200 1.00 88.12 259 LYS A O 1
ATOM 2046 N N . GLU A 1 260 ? 23.498 8.587 -18.020 1.00 89.94 260 GLU A N 1
ATOM 2047 C CA . GLU A 1 260 ? 24.757 9.191 -17.575 1.00 89.94 260 GLU A CA 1
ATOM 2048 C C . GLU A 1 260 ? 25.970 8.513 -18.213 1.00 89.94 260 GLU A C 1
ATOM 2050 O O . GLU A 1 260 ? 26.854 9.207 -18.718 1.00 89.94 260 GLU A O 1
ATOM 2055 N N . THR A 1 261 ? 25.984 7.179 -18.291 1.00 90.56 261 THR A N 1
ATOM 2056 C CA . THR A 1 261 ? 27.050 6.426 -18.964 1.00 90.56 261 THR A CA 1
ATOM 2057 C C . THR A 1 261 ? 27.157 6.787 -20.444 1.00 90.56 261 THR A C 1
ATOM 2059 O O . THR A 1 261 ? 28.261 6.984 -20.945 1.00 90.56 261 THR A O 1
ATOM 2062 N N . ARG A 1 262 ? 26.033 6.950 -21.150 1.00 86.94 262 ARG A N 1
ATOM 2063 C CA . ARG A 1 262 ? 26.031 7.346 -22.572 1.00 86.94 262 ARG A CA 1
ATOM 2064 C C . ARG A 1 262 ? 26.499 8.780 -22.784 1.00 86.94 262 ARG A C 1
ATOM 2066 O O . ARG A 1 262 ? 27.188 9.065 -23.760 1.00 86.94 262 ARG A O 1
ATOM 2073 N N . VAL A 1 263 ? 26.149 9.685 -21.867 1.00 90.00 263 VAL A N 1
ATOM 2074 C CA . VAL A 1 263 ? 26.672 11.058 -21.875 1.00 90.00 263 VAL A CA 1
ATOM 2075 C C . VAL A 1 263 ? 28.182 11.054 -21.639 1.00 90.00 263 VAL A C 1
ATOM 2077 O O . VAL A 1 263 ? 28.910 11.728 -22.363 1.00 90.00 263 VAL A O 1
ATOM 2080 N N . TRP A 1 264 ? 28.661 10.271 -20.671 1.00 92.50 264 TRP A N 1
ATOM 2081 C CA . TRP A 1 264 ? 30.090 10.116 -20.392 1.00 92.50 264 TRP A CA 1
ATOM 2082 C C . TRP A 1 264 ? 30.857 9.513 -21.578 1.00 92.50 264 TRP A C 1
ATOM 2084 O O . TRP A 1 264 ? 31.919 10.018 -21.933 1.00 92.50 264 TRP A O 1
ATOM 2094 N N . ALA A 1 265 ? 30.291 8.503 -22.244 1.00 91.44 265 ALA A N 1
ATOM 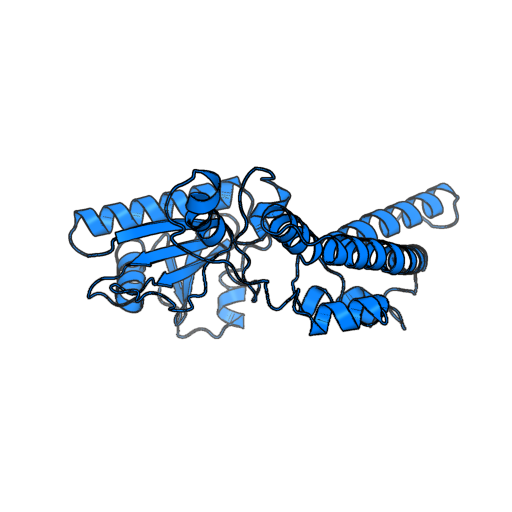2095 C CA . ALA A 1 265 ? 30.869 7.867 -23.429 1.00 91.44 265 ALA A CA 1
ATOM 2096 C C . ALA A 1 265 ? 30.848 8.760 -24.688 1.00 91.44 265 ALA A C 1
ATOM 2098 O O . ALA A 1 265 ? 31.387 8.381 -25.725 1.00 91.44 265 ALA A O 1
ATOM 2099 N N . GLY A 1 266 ? 30.219 9.939 -24.626 1.00 87.12 266 GLY A N 1
ATOM 2100 C CA . GLY A 1 266 ? 30.082 10.853 -25.762 1.00 87.12 266 GLY A CA 1
ATOM 2101 C C . GLY A 1 266 ? 29.003 10.451 -26.774 1.00 87.12 266 GLY A C 1
ATOM 2102 O O . GLY A 1 266 ? 28.840 11.123 -27.791 1.00 87.12 266 GLY A O 1
ATOM 2103 N N . GLU A 1 267 ? 28.228 9.400 -26.496 1.00 81.88 267 GLU A N 1
ATOM 2104 C CA . GLU A 1 267 ? 27.117 8.938 -27.339 1.00 81.88 267 GLU A CA 1
ATOM 2105 C C . GLU A 1 267 ? 25.884 9.849 -27.253 1.00 81.88 267 GLU A C 1
ATOM 2107 O O . GLU A 1 267 ? 25.025 9.837 -28.137 1.00 81.88 267 GLU A O 1
ATOM 2112 N N . ALA A 1 268 ? 25.774 10.637 -26.181 1.00 75.19 268 ALA A N 1
ATOM 2113 C CA . ALA A 1 268 ? 24.667 11.554 -25.949 1.00 75.19 268 ALA A CA 1
ATOM 2114 C C . ALA A 1 268 ? 25.166 12.928 -25.487 1.00 75.19 268 ALA A C 1
ATOM 2116 O O . ALA A 1 268 ? 26.064 13.044 -24.655 1.00 75.19 268 ALA A O 1
ATOM 2117 N N . LYS A 1 269 ? 24.546 14.001 -25.990 1.00 68.81 269 LYS A N 1
ATOM 2118 C CA . LYS A 1 269 ? 24.819 15.356 -25.493 1.00 68.81 269 LYS A CA 1
ATOM 2119 C C . LYS A 1 269 ? 24.115 15.576 -24.157 1.00 68.81 269 LYS A C 1
ATOM 2121 O O . LYS A 1 269 ? 22.933 15.258 -24.018 1.00 68.81 269 LYS A O 1
ATOM 2126 N N . LYS A 1 270 ? 24.826 16.182 -23.204 1.00 63.72 270 LYS A N 1
ATOM 2127 C CA . LYS A 1 270 ? 24.229 16.705 -21.971 1.00 63.72 270 LYS A CA 1
ATOM 2128 C C . LYS A 1 270 ? 23.255 17.827 -22.366 1.00 63.72 270 LYS A C 1
ATOM 2130 O O . LYS A 1 270 ? 23.681 18.800 -22.986 1.00 63.72 270 LYS A O 1
ATOM 2135 N N . LYS A 1 271 ? 21.961 17.629 -22.109 1.00 55.16 271 LYS A N 1
ATOM 2136 C CA . LYS A 1 271 ? 20.943 18.684 -22.204 1.00 55.16 271 LYS A CA 1
ATOM 2137 C C . LYS A 1 271 ? 20.888 19.447 -20.894 1.00 55.16 271 LYS A C 1
ATOM 2139 O O . LYS A 1 271 ? 21.005 18.772 -19.847 1.00 55.16 271 LYS A O 1
#

Radius of gyration: 22.13 Å; chains: 1; bounding box: 55×48×54 Å

Organism: Aspergillus niger (NCBI:txid5061)

Secondary structure (DSSP, 8-state):
-B-TTS-HHHHHHHS-B-SS--HHHHHHHHHHHHHHHHHHHHTTS---EEEEEEE-GGGGGT-TTSPPP--TTS--SEEEEEE-TT--HHHHHHHHHHHTTTTEEEETTEEEEEETTEEEEEEEEEPPS---TT------HHHHHHHHGGGTTTSPPS--PPPPGGGSHHHHHHHHH-GGG--HHHH-TTHHHHHHHHHHHS--HHHHHHHHHHHHHHHHHHHHHHH-TTTTTTTTHHHHHT--HHHHHHHHHHHHHHHHHHHHTTSS---

InterPro domains:
  IPR010492 GINS complex, subunit Psf3 [PTHR22768] (130-270)
  IPR021151 GINS subunit, domain A [PF05916] (167-264)
  IPR036224 GINS, helical bundle-like domain superfamily [SSF158573] (163-265)
  IPR038437 GINS complex, subunit Psf3 superfamily [G3DSA:1.20.58.2050] (125-266)